Protein AF-A0A7Y2UMU0-F1 (afdb_monomer)

Radius of gyration: 24.79 Å; Cα contacts (8 Å, |Δi|>4): 131; chains: 1; bounding box: 57×39×67 Å

Structure (mmCIF, N/CA/C/O backbone):
data_AF-A0A7Y2UMU0-F1
#
_entry.id   AF-A0A7Y2UMU0-F1
#
loop_
_atom_site.group_PDB
_atom_site.id
_atom_site.type_symbol
_atom_site.label_atom_id
_atom_site.label_alt_id
_atom_site.label_comp_id
_atom_site.label_asym_id
_atom_site.label_entity_id
_atom_site.label_seq_id
_atom_site.pdbx_PDB_ins_code
_atom_site.Cartn_x
_atom_site.Cartn_y
_atom_site.Cartn_z
_atom_site.occupancy
_atom_site.B_iso_or_equiv
_atom_site.auth_seq_id
_atom_site.auth_comp_id
_atom_site.auth_asym_id
_atom_site.auth_atom_id
_atom_site.pdbx_PDB_model_num
ATOM 1 N N . MET A 1 1 ? -19.535 6.441 -0.797 1.00 46.81 1 MET A N 1
ATOM 2 C CA . MET A 1 1 ? -20.219 5.203 -0.356 1.00 46.81 1 MET A CA 1
ATOM 3 C C . MET A 1 1 ? -19.170 4.354 0.331 1.00 46.81 1 MET A C 1
ATOM 5 O O . MET A 1 1 ? -18.153 4.109 -0.301 1.00 46.81 1 MET A O 1
ATOM 9 N N . SER A 1 2 ? -19.363 3.980 1.597 1.00 67.56 2 SER A N 1
ATOM 10 C CA . SER A 1 2 ? -18.398 3.141 2.321 1.00 67.56 2 SER A CA 1
ATOM 11 C C . SER A 1 2 ? -18.397 1.715 1.767 1.00 67.56 2 SER A C 1
ATOM 13 O O . SER A 1 2 ? -19.467 1.144 1.529 1.00 67.56 2 SER A O 1
ATOM 15 N N . THR A 1 3 ? -17.203 1.166 1.532 1.00 92.25 3 THR A N 1
ATOM 16 C CA . THR A 1 3 ? -17.015 -0.231 1.119 1.00 92.25 3 THR A CA 1
ATOM 17 C C . THR A 1 3 ? -17.384 -1.176 2.260 1.00 92.25 3 THR A C 1
ATOM 19 O O . THR A 1 3 ? -17.472 -0.767 3.421 1.00 92.25 3 THR A O 1
ATOM 22 N N . GLU A 1 4 ? -17.624 -2.446 1.939 1.00 95.25 4 GLU A N 1
ATOM 23 C CA . GLU A 1 4 ? -17.943 -3.446 2.960 1.00 95.25 4 GLU A CA 1
ATOM 24 C C . GLU A 1 4 ? -16.772 -3.651 3.927 1.00 95.25 4 GLU A C 1
ATOM 26 O O . GLU A 1 4 ? -16.972 -3.653 5.139 1.00 95.25 4 GLU A O 1
ATOM 31 N N . ALA A 1 5 ? -15.539 -3.685 3.407 1.00 95.69 5 ALA A N 1
ATOM 32 C CA . ALA A 1 5 ? -14.335 -3.784 4.226 1.00 95.69 5 ALA A CA 1
ATOM 33 C C . ALA A 1 5 ? -14.192 -2.597 5.190 1.00 95.69 5 ALA A C 1
ATOM 35 O O . ALA A 1 5 ? -13.812 -2.782 6.344 1.00 95.69 5 ALA A O 1
ATOM 36 N N . LEU A 1 6 ? -14.539 -1.379 4.756 1.00 96.00 6 LEU A N 1
ATOM 37 C CA . LEU A 1 6 ? -14.485 -0.199 5.618 1.00 96.00 6 LEU A CA 1
ATOM 38 C C . LEU A 1 6 ? -15.526 -0.260 6.745 1.00 96.00 6 LEU A C 1
ATOM 40 O O . LEU A 1 6 ? -15.220 0.083 7.887 1.00 96.00 6 LEU A O 1
ATOM 44 N N . LYS A 1 7 ? -16.750 -0.713 6.446 1.00 96.94 7 LYS A N 1
ATOM 45 C CA . LYS A 1 7 ? -17.801 -0.891 7.461 1.00 96.94 7 LYS A CA 1
ATOM 46 C C . LYS A 1 7 ? -17.418 -1.964 8.475 1.00 96.94 7 LYS A C 1
ATOM 48 O O . LYS A 1 7 ? -17.566 -1.738 9.675 1.00 96.94 7 LYS A O 1
ATOM 53 N N . GLU A 1 8 ? -16.898 -3.091 7.999 1.00 97.56 8 GLU A N 1
ATOM 54 C CA . GLU A 1 8 ? -16.488 -4.198 8.857 1.00 97.56 8 GLU A CA 1
ATOM 55 C C . GLU A 1 8 ? -15.290 -3.820 9.730 1.00 97.56 8 GLU A C 1
ATOM 57 O O . GLU A 1 8 ? -15.314 -4.040 10.940 1.00 97.56 8 GLU A O 1
ATOM 62 N N . ALA A 1 9 ? -14.283 -3.150 9.163 1.00 96.88 9 ALA A N 1
ATOM 63 C CA . ALA A 1 9 ? -13.172 -2.600 9.931 1.00 96.88 9 ALA A CA 1
ATOM 64 C C . ALA A 1 9 ? -13.662 -1.638 11.024 1.00 96.88 9 ALA A C 1
ATOM 66 O O . ALA A 1 9 ? -13.190 -1.718 12.155 1.00 96.88 9 ALA A O 1
ATOM 67 N N . GLY A 1 10 ? -14.638 -0.776 10.716 1.00 96.19 10 GLY A N 1
ATOM 68 C CA . GLY A 1 10 ? -15.275 0.107 11.694 1.00 96.19 10 GLY A CA 1
ATOM 69 C C . GLY A 1 10 ? -15.947 -0.658 12.834 1.00 96.19 10 GLY A C 1
ATOM 70 O O . GLY A 1 10 ? -15.663 -0.389 14.001 1.00 96.19 10 GLY A O 1
ATOM 71 N N . ARG A 1 11 ? -16.783 -1.653 12.510 1.00 96.75 11 ARG A N 1
ATOM 72 C CA . ARG A 1 11 ? -17.474 -2.507 13.493 1.00 96.75 11 ARG A CA 1
ATOM 73 C C . ARG A 1 11 ? -16.484 -3.221 14.410 1.00 96.75 11 ARG A C 1
ATOM 75 O O . ARG A 1 11 ? -16.607 -3.145 15.633 1.00 96.75 11 ARG A O 1
ATOM 82 N N . VAL A 1 12 ? -15.496 -3.885 13.813 1.00 95.88 12 VAL A N 1
ATOM 83 C CA . VAL A 1 12 ? -14.428 -4.595 14.521 1.00 95.88 12 VAL A CA 1
ATOM 84 C C . VAL A 1 12 ? -13.688 -3.639 15.450 1.00 95.88 12 VAL A C 1
ATOM 86 O O . VAL A 1 12 ? -13.542 -3.937 16.631 1.00 95.88 12 VAL A O 1
ATOM 89 N N . MET A 1 13 ? -13.273 -2.471 14.955 1.00 94.88 13 MET A N 1
ATOM 90 C CA . MET A 1 13 ? -12.501 -1.510 15.741 1.00 94.88 13 MET A CA 1
ATOM 91 C C . MET A 1 13 ? -13.302 -0.952 16.923 1.00 94.88 13 MET A C 1
ATOM 93 O O . MET A 1 13 ? -12.765 -0.824 18.021 1.00 94.88 13 MET A O 1
ATOM 97 N N . THR A 1 14 ? -14.599 -0.684 16.741 1.00 94.50 14 THR A N 1
ATOM 98 C CA . THR A 1 14 ? -15.492 -0.268 17.831 1.00 94.50 14 THR A CA 1
ATOM 99 C C . THR A 1 14 ? -15.581 -1.330 18.927 1.00 94.50 14 THR A C 1
ATOM 101 O O . THR A 1 14 ? -15.444 -0.995 20.103 1.00 94.50 14 THR A O 1
ATOM 104 N N . ILE A 1 15 ? -15.757 -2.607 18.570 1.00 94.62 15 ILE A N 1
ATOM 105 C CA . ILE A 1 15 ? -15.839 -3.692 19.560 1.00 94.62 15 ILE A CA 1
ATOM 106 C C . ILE A 1 15 ? -14.475 -3.924 20.227 1.00 94.62 15 ILE A C 1
ATOM 108 O O . ILE A 1 15 ? -14.402 -4.057 21.448 1.00 94.62 15 ILE A O 1
ATOM 112 N N . CYS A 1 16 ? -13.383 -3.922 19.459 1.00 94.00 16 CYS A N 1
ATOM 113 C CA . CYS A 1 16 ? -12.027 -4.090 19.981 1.00 94.00 16 CYS A CA 1
ATOM 114 C C . CYS A 1 16 ? -11.641 -2.975 20.962 1.00 94.00 16 CYS A C 1
ATOM 116 O O . CYS A 1 16 ? -11.103 -3.276 22.027 1.00 94.00 16 CYS A O 1
ATOM 118 N N . ASN A 1 17 ? -11.958 -1.714 20.647 1.00 92.69 17 ASN A N 1
ATOM 119 C CA . ASN A 1 17 ? -11.683 -0.571 21.523 1.00 92.69 17 ASN A CA 1
ATOM 120 C C . ASN A 1 17 ? -12.526 -0.594 22.808 1.00 92.69 17 ASN A C 1
ATOM 122 O O . ASN A 1 17 ? -12.078 -0.119 23.846 1.00 92.69 17 ASN A O 1
ATOM 126 N N . ALA A 1 18 ? -13.723 -1.185 22.766 1.00 92.12 18 ALA A N 1
ATOM 127 C CA . ALA A 1 18 ? -14.544 -1.385 23.958 1.00 92.12 18 ALA A CA 1
ATOM 128 C C . ALA A 1 18 ? -14.051 -2.558 24.827 1.00 92.12 18 ALA A C 1
ATOM 130 O O . ALA A 1 18 ? -14.042 -2.459 26.050 1.00 92.12 18 ALA A O 1
ATOM 131 N N . CYS A 1 19 ? -13.650 -3.672 24.207 1.00 94.38 19 CYS A N 1
ATOM 132 C CA . CYS A 1 19 ? -13.291 -4.907 24.907 1.00 94.38 19 CYS A CA 1
ATOM 133 C C . CYS A 1 19 ? -11.875 -4.885 25.491 1.00 94.38 19 CYS A C 1
ATOM 135 O O . CYS A 1 19 ? -11.669 -5.353 26.606 1.00 94.38 19 CYS A O 1
ATOM 137 N N . ARG A 1 20 ? -10.896 -4.400 24.719 1.00 92.88 20 ARG A N 1
ATOM 138 C CA . ARG A 1 20 ? -9.472 -4.283 25.082 1.00 92.88 20 ARG A CA 1
ATOM 139 C C . ARG A 1 20 ? -8.763 -5.535 25.618 1.00 92.88 20 ARG A C 1
ATOM 141 O O . ARG A 1 20 ? -7.586 -5.467 25.941 1.00 92.88 20 ARG A O 1
ATOM 148 N N . TYR A 1 21 ? -9.401 -6.704 25.615 1.00 93.19 21 TYR A N 1
ATOM 149 C CA . TYR A 1 21 ? -8.825 -7.929 26.178 1.00 93.19 21 TYR A CA 1
ATOM 150 C C . TYR A 1 21 ? -7.496 -8.342 25.526 1.00 93.19 21 TYR A C 1
ATOM 152 O O . TYR A 1 21 ? -6.580 -8.803 26.199 1.00 93.19 21 TYR A O 1
ATOM 160 N N . CYS A 1 22 ? -7.376 -8.156 24.210 1.00 91.81 22 CYS A N 1
ATOM 161 C CA . CYS A 1 22 ? -6.191 -8.540 23.448 1.00 91.81 22 CYS A CA 1
ATOM 162 C C . CYS A 1 22 ? -5.135 -7.423 23.318 1.00 91.81 22 CYS A C 1
ATOM 164 O O . CYS A 1 22 ? -4.248 -7.540 22.472 1.00 91.81 22 CYS A O 1
ATOM 166 N N . GLU A 1 23 ? -5.224 -6.335 24.094 1.00 91.69 23 GLU A N 1
ATOM 167 C CA . GLU A 1 23 ? -4.342 -5.167 23.930 1.00 91.69 23 GLU A CA 1
ATOM 168 C C . GLU A 1 23 ? -2.855 -5.500 24.108 1.00 91.69 23 GLU A C 1
ATOM 170 O O . GLU A 1 23 ? -2.031 -5.055 23.313 1.00 91.69 23 GLU A O 1
ATOM 175 N N . GLY A 1 24 ? -2.521 -6.383 25.055 1.00 91.94 24 GLY A N 1
ATOM 176 C CA . GLY A 1 24 ? -1.145 -6.835 25.291 1.00 91.94 24 GLY A CA 1
ATOM 177 C C . GLY A 1 24 ? -0.572 -7.756 24.205 1.00 91.94 24 GLY A C 1
ATOM 178 O O . GLY A 1 24 ? 0.628 -8.011 24.200 1.00 91.94 24 GLY A O 1
ATOM 179 N N . PHE A 1 25 ? -1.402 -8.248 23.280 1.00 93.00 25 PHE A N 1
ATOM 180 C CA . PHE A 1 25 ? -0.985 -9.138 22.188 1.00 93.00 25 PHE A CA 1
ATOM 181 C C . PHE A 1 25 ? -0.836 -8.410 20.845 1.00 93.00 25 PHE A C 1
ATOM 183 O O . PHE A 1 25 ? -0.365 -8.995 19.873 1.00 93.00 25 PHE A O 1
ATOM 190 N N . CYS A 1 26 ? -1.282 -7.155 20.742 1.00 93.19 26 CYS A N 1
ATOM 191 C CA . CYS A 1 26 ? -1.400 -6.457 19.466 1.00 93.19 26 CYS A CA 1
ATOM 192 C C . CYS A 1 26 ? -0.591 -5.156 19.458 1.00 93.19 26 CYS A C 1
ATOM 194 O O . CYS A 1 26 ? -0.992 -4.167 20.063 1.00 93.19 26 CYS A O 1
ATOM 196 N N . ALA A 1 27 ? 0.486 -5.104 18.670 1.00 90.81 27 ALA A N 1
ATOM 197 C CA . ALA A 1 27 ? 1.318 -3.900 18.527 1.00 90.81 27 ALA A CA 1
ATOM 198 C C . ALA A 1 27 ? 0.589 -2.691 17.897 1.00 90.81 27 ALA A C 1
ATOM 200 O O . ALA A 1 27 ? 1.068 -1.566 17.969 1.00 90.81 27 ALA A O 1
ATOM 201 N N . LEU A 1 28 ? -0.580 -2.905 17.286 1.00 91.44 28 LEU A N 1
ATOM 202 C CA . LEU A 1 28 ? -1.423 -1.836 16.742 1.00 91.44 28 LEU A CA 1
ATOM 203 C C . LEU A 1 28 ? -2.234 -1.120 17.834 1.00 91.44 28 LEU A C 1
ATOM 205 O O . LEU A 1 28 ? -2.624 0.033 17.650 1.00 91.44 28 LEU A O 1
ATOM 209 N N . PHE A 1 29 ? -2.485 -1.779 18.969 1.00 89.94 29 PHE A N 1
ATOM 210 C CA . PHE A 1 29 ? -3.386 -1.285 20.011 1.00 89.94 29 PHE A CA 1
ATOM 211 C C . PHE A 1 29 ? -3.010 0.093 20.584 1.00 89.94 29 PHE A C 1
ATOM 213 O O . PHE A 1 29 ? -3.917 0.919 20.703 1.00 89.94 29 PHE A O 1
ATOM 220 N N . PRO A 1 30 ? -1.720 0.410 20.832 1.00 89.94 30 PRO A N 1
ATOM 221 C CA . PRO A 1 30 ? -1.309 1.748 21.264 1.00 89.94 30 PRO A CA 1
ATOM 222 C C . PRO A 1 30 ? -1.751 2.860 20.303 1.00 89.94 30 PRO A C 1
ATOM 224 O O . PRO A 1 30 ? -2.119 3.949 20.723 1.00 89.94 30 PRO 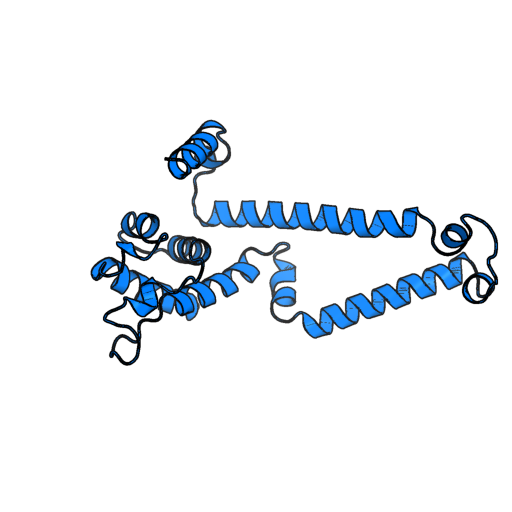A O 1
ATOM 227 N N . ALA A 1 31 ? -1.788 2.597 18.992 1.00 89.06 31 ALA A N 1
ATOM 228 C CA . ALA A 1 31 ? -2.306 3.567 18.028 1.00 89.06 31 ALA A CA 1
ATOM 229 C C . ALA A 1 31 ? -3.844 3.645 18.049 1.00 89.06 31 ALA A C 1
ATOM 231 O O . ALA A 1 31 ? -4.418 4.705 17.788 1.00 89.06 31 ALA A O 1
ATOM 232 N N . MET A 1 32 ? -4.526 2.535 18.336 1.00 89.19 32 MET A N 1
ATOM 233 C CA . MET A 1 32 ? -5.987 2.474 18.379 1.00 89.19 32 MET A CA 1
ATOM 234 C C . MET A 1 32 ? -6.563 3.208 19.596 1.00 89.19 32 MET A C 1
ATOM 236 O O . MET A 1 32 ? -7.534 3.943 19.441 1.00 89.19 32 MET A O 1
ATOM 240 N N . GLU A 1 33 ? -5.971 3.057 20.783 1.00 88.38 33 GLU A N 1
ATOM 241 C CA . GLU A 1 33 ? -6.511 3.639 22.025 1.00 88.38 33 GLU A CA 1
ATOM 242 C C . GLU A 1 33 ? -6.470 5.175 22.066 1.00 88.38 33 GLU A C 1
ATOM 244 O O . GLU A 1 33 ? -7.241 5.806 22.790 1.00 88.38 33 GLU A O 1
ATOM 249 N N . LEU A 1 34 ? -5.624 5.793 21.235 1.00 86.75 34 LEU A N 1
ATOM 250 C CA . LEU A 1 34 ? -5.569 7.246 21.052 1.00 86.75 34 LEU A CA 1
ATOM 251 C C . LEU A 1 34 ? -6.819 7.802 20.348 1.00 86.75 34 LEU A C 1
ATOM 253 O O . LEU A 1 34 ? -6.985 9.018 20.244 1.00 86.75 34 LEU A O 1
ATOM 257 N N . ARG A 1 35 ? -7.699 6.929 19.843 1.00 84.94 35 ARG A N 1
ATOM 258 C CA . ARG A 1 35 ? -8.875 7.286 19.048 1.00 84.94 35 ARG A CA 1
ATOM 259 C C . ARG A 1 35 ? -10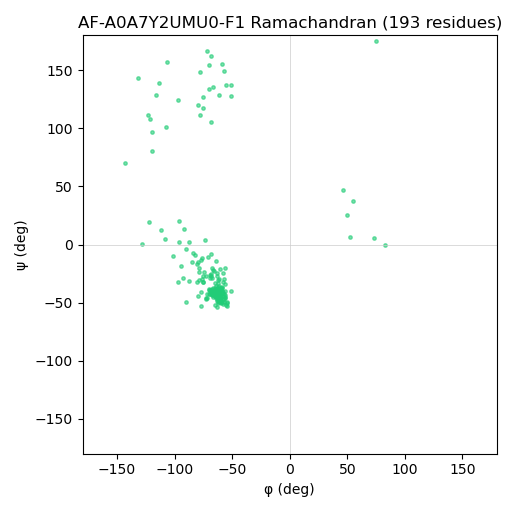.154 6.891 19.777 1.00 84.94 35 ARG A C 1
ATOM 261 O O . ARG A 1 35 ? -10.344 5.752 20.195 1.00 84.94 35 ARG A O 1
ATOM 268 N N . ARG A 1 36 ? -11.073 7.853 19.896 1.00 84.81 36 ARG A N 1
ATOM 269 C CA . ARG A 1 36 ? -12.424 7.640 20.457 1.00 84.81 36 ARG A CA 1
ATOM 270 C C . ARG A 1 36 ? -13.460 7.310 19.387 1.00 84.81 36 ARG A C 1
ATOM 272 O O . ARG A 1 36 ? -14.445 6.635 19.657 1.00 84.81 36 ARG A O 1
ATOM 279 N N . THR A 1 37 ? -13.229 7.804 18.179 1.00 87.12 37 THR A N 1
ATOM 280 C CA . THR A 1 37 ? -14.058 7.607 16.992 1.00 87.12 37 THR A CA 1
ATOM 281 C C . THR A 1 37 ? -13.146 7.215 15.845 1.00 87.12 37 THR A C 1
ATOM 283 O O . THR A 1 37 ? -12.040 7.743 15.748 1.00 87.12 37 THR A O 1
ATOM 286 N N . PHE A 1 38 ? -13.609 6.328 14.972 1.00 90.81 38 PHE A N 1
ATOM 287 C CA . PHE A 1 38 ? -12.808 5.827 13.863 1.00 90.81 38 PHE A CA 1
ATOM 288 C C . PHE A 1 38 ? -13.313 6.431 12.558 1.00 90.81 38 PHE A C 1
ATOM 290 O O . PHE A 1 38 ? -14.346 6.015 12.033 1.00 90.81 38 PHE A O 1
ATOM 297 N N . THR A 1 39 ? -12.608 7.449 12.062 1.00 91.00 39 THR A N 1
ATOM 298 C CA . THR A 1 39 ? -12.874 7.993 10.726 1.00 91.00 39 THR A CA 1
ATOM 299 C C . THR A 1 39 ? -12.404 7.016 9.646 1.00 91.00 39 THR A C 1
ATOM 301 O O . THR A 1 39 ? -11.654 6.078 9.916 1.00 91.00 39 THR A O 1
ATOM 304 N N . GLU A 1 40 ? -12.810 7.237 8.396 1.00 91.31 40 GLU A N 1
ATOM 305 C CA . GLU A 1 40 ? -12.317 6.443 7.264 1.00 91.31 40 GLU A CA 1
ATOM 306 C C . GLU A 1 40 ? -10.782 6.474 7.160 1.00 91.31 40 GLU A C 1
ATOM 308 O O . GLU A 1 40 ? -10.158 5.426 6.994 1.00 91.31 40 GLU A O 1
ATOM 313 N N . GLY A 1 41 ? -10.173 7.653 7.335 1.00 88.06 41 GLY A N 1
ATOM 314 C CA . GLY A 1 41 ? -8.717 7.804 7.365 1.00 88.06 41 GLY A CA 1
ATOM 315 C C . GLY A 1 41 ? -8.081 6.997 8.498 1.00 88.06 41 GLY A C 1
ATOM 316 O O . GLY A 1 41 ? -7.141 6.244 8.262 1.00 88.06 41 GLY A O 1
ATOM 317 N N . ASP A 1 42 ? -8.641 7.054 9.710 1.00 89.94 42 ASP A N 1
ATOM 318 C CA . ASP A 1 42 ? -8.134 6.270 10.843 1.00 89.94 42 ASP A CA 1
ATOM 319 C C . ASP A 1 42 ? -8.179 4.764 10.581 1.00 89.94 42 ASP A C 1
ATOM 321 O O . ASP A 1 42 ? -7.219 4.056 10.879 1.00 89.94 42 ASP A O 1
ATOM 325 N N . LEU A 1 43 ? -9.274 4.263 10.006 1.00 93.44 43 LEU A N 1
ATOM 326 C CA . LEU A 1 43 ? -9.414 2.842 9.690 1.00 93.44 43 LEU A CA 1
ATOM 327 C C . LEU A 1 43 ? -8.404 2.404 8.628 1.00 93.44 43 LEU A C 1
ATOM 329 O O . LEU A 1 43 ? -7.751 1.375 8.800 1.00 93.44 43 LEU A O 1
ATOM 333 N N . LYS A 1 44 ? -8.215 3.197 7.566 1.00 92.31 44 LYS A N 1
ATOM 334 C CA . LYS A 1 44 ? -7.200 2.932 6.534 1.00 92.31 44 LYS A CA 1
ATOM 335 C C . LYS A 1 44 ? -5.776 2.987 7.105 1.00 92.31 44 LYS A C 1
ATOM 337 O O . LYS A 1 44 ? -4.936 2.169 6.723 1.00 92.31 44 LYS A O 1
ATOM 342 N N . TYR A 1 45 ? -5.499 3.913 8.026 1.00 90.00 45 TYR A N 1
ATOM 343 C CA . TYR A 1 45 ? -4.221 4.009 8.736 1.00 90.00 45 TYR A CA 1
ATOM 344 C C . TYR A 1 45 ? -3.958 2.762 9.584 1.00 90.00 45 TYR A C 1
ATOM 346 O O . TYR A 1 45 ? -2.938 2.094 9.411 1.00 90.00 45 TYR A O 1
ATOM 354 N N . LEU A 1 46 ? -4.906 2.402 10.453 1.00 92.12 46 LEU A N 1
ATOM 355 C CA . LEU A 1 46 ? -4.810 1.234 11.328 1.00 92.12 46 LEU A CA 1
ATOM 356 C C . LEU A 1 46 ? -4.706 -0.066 10.514 1.00 92.12 46 LEU A C 1
ATOM 358 O O . LEU A 1 46 ? -3.885 -0.924 10.828 1.00 92.12 46 LEU A O 1
ATOM 362 N N . ALA A 1 47 ? -5.433 -0.194 9.403 1.00 94.38 47 ALA A N 1
ATOM 363 C CA . ALA A 1 47 ? -5.303 -1.343 8.507 1.00 94.38 47 ALA A CA 1
ATOM 364 C C . ALA A 1 47 ? -3.875 -1.510 7.951 1.00 94.38 47 ALA A C 1
ATOM 366 O O . ALA A 1 47 ? -3.392 -2.637 7.826 1.00 94.38 47 ALA A O 1
ATOM 367 N N . ASN A 1 48 ? -3.177 -0.404 7.664 1.00 92.00 48 ASN A N 1
ATOM 368 C CA . ASN A 1 48 ? -1.790 -0.413 7.185 1.00 92.00 48 ASN A CA 1
ATOM 369 C C . ASN A 1 48 ? -0.743 -0.595 8.302 1.00 92.00 48 ASN A C 1
ATOM 371 O O . ASN A 1 48 ? 0.378 -0.999 8.005 1.00 92.00 48 ASN A O 1
ATOM 375 N N . LEU A 1 49 ? -1.109 -0.380 9.569 1.00 92.19 49 LEU A N 1
ATOM 376 C CA . LEU A 1 49 ? -0.307 -0.761 10.742 1.00 92.19 49 LEU A CA 1
ATOM 377 C C . LEU A 1 49 ? -0.426 -2.256 11.086 1.00 92.19 49 LEU A C 1
ATOM 379 O O . LEU A 1 49 ? 0.410 -2.808 11.798 1.00 92.19 49 LEU A O 1
ATOM 383 N N . CYS A 1 50 ? -1.481 -2.933 10.626 1.00 94.12 50 CYS A N 1
ATOM 384 C CA . CYS A 1 50 ? -1.714 -4.335 10.953 1.00 94.12 50 CYS A CA 1
ATOM 385 C C . CYS A 1 50 ? -0.782 -5.269 10.162 1.00 94.12 50 CYS A C 1
ATOM 387 O O . CYS A 1 50 ? -0.898 -5.413 8.943 1.00 94.12 50 CYS A O 1
ATOM 389 N N . HIS A 1 51 ? 0.074 -6.006 10.873 1.00 92.94 51 HIS A N 1
ATOM 390 C CA . HIS A 1 51 ? 0.992 -6.988 10.279 1.00 92.94 51 HIS A CA 1
ATOM 391 C C . HIS A 1 51 ? 0.408 -8.397 10.104 1.00 92.94 51 HIS A C 1
ATOM 393 O O . HIS A 1 51 ? 1.107 -9.292 9.639 1.00 92.94 51 HIS A O 1
ATOM 399 N N . ASN A 1 52 ? -0.867 -8.616 10.446 1.00 95.12 52 ASN A N 1
ATOM 400 C CA . ASN A 1 52 ? -1.525 -9.924 10.330 1.00 95.12 52 ASN A CA 1
ATOM 401 C C . ASN A 1 52 ? -0.775 -11.066 11.064 1.00 95.12 52 ASN A C 1
ATOM 403 O O . ASN A 1 52 ? -0.733 -12.191 10.567 1.00 95.12 52 ASN A O 1
ATOM 407 N N . CYS A 1 53 ? -0.190 -10.789 12.241 1.00 95.44 53 CYS A N 1
ATOM 408 C CA . CYS A 1 53 ? 0.460 -11.802 13.094 1.00 95.44 53 CYS A CA 1
ATOM 409 C C . CYS A 1 53 ? -0.538 -12.788 13.727 1.00 95.44 53 CYS A C 1
ATOM 411 O O . CYS A 1 53 ? -0.197 -13.940 13.962 1.00 95.44 53 CYS A O 1
ATOM 413 N N . ARG A 1 54 ? -1.798 -12.356 13.904 1.00 95.81 54 ARG A N 1
ATOM 414 C CA . ARG A 1 54 ? -2.956 -13.128 14.404 1.00 95.81 54 ARG A CA 1
ATOM 415 C C . ARG A 1 54 ? -2.970 -13.459 15.897 1.00 95.81 54 ARG A C 1
ATOM 417 O O . ARG A 1 54 ? -3.926 -14.088 16.335 1.00 95.81 54 ARG A O 1
ATOM 424 N N . ASP A 1 55 ? -2.032 -12.964 16.697 1.00 95.62 55 ASP A N 1
ATOM 425 C CA . ASP A 1 55 ? -2.063 -13.186 18.154 1.00 95.62 55 ASP A CA 1
ATOM 426 C C . ASP A 1 55 ? -3.354 -12.653 18.790 1.00 95.62 55 ASP A C 1
ATOM 428 O O . ASP A 1 55 ? -4.008 -13.338 19.576 1.00 95.62 55 ASP A O 1
ATOM 432 N N . CYS A 1 56 ? -3.803 -11.472 18.354 1.00 95.06 56 CYS A N 1
ATOM 433 C CA . CYS A 1 56 ? -5.073 -10.895 18.788 1.00 95.06 56 CYS A CA 1
ATOM 434 C C . CYS A 1 56 ? -6.294 -11.754 18.433 1.00 95.06 56 CYS A C 1
ATOM 436 O O . CYS A 1 56 ? -7.273 -11.724 19.169 1.00 95.06 56 CYS A O 1
ATOM 438 N N . TYR A 1 57 ? -6.244 -12.523 17.339 1.00 96.75 57 TYR A N 1
ATOM 439 C CA . TYR A 1 57 ? -7.328 -13.417 16.932 1.00 96.75 57 TYR A CA 1
ATOM 440 C C . TYR A 1 57 ? -7.410 -14.635 17.849 1.00 96.75 57 TYR A C 1
ATOM 442 O O . TYR A 1 57 ? -8.490 -14.955 18.334 1.00 96.75 57 TYR A O 1
ATOM 450 N N . TYR A 1 58 ? -6.273 -15.268 18.148 1.00 96.00 58 TYR A N 1
ATOM 451 C CA . TYR A 1 58 ? -6.241 -16.434 19.035 1.00 96.00 58 TYR A CA 1
ATOM 452 C C . TYR A 1 58 ? -6.562 -16.090 20.493 1.00 96.00 58 TYR A C 1
ATOM 454 O O . TYR A 1 58 ? -7.110 -16.924 21.207 1.00 96.00 58 TYR A O 1
ATOM 462 N N . ALA A 1 59 ? -6.266 -14.865 20.928 1.00 95.75 59 ALA A N 1
ATOM 463 C CA . ALA A 1 59 ? -6.635 -14.374 22.254 1.00 95.75 59 ALA A CA 1
ATOM 464 C C . ALA A 1 59 ? -8.075 -13.819 22.334 1.00 95.75 59 ALA A C 1
ATOM 466 O O . ALA A 1 59 ? -8.529 -13.453 23.417 1.00 95.75 59 ALA A O 1
ATOM 467 N N . CYS A 1 60 ? -8.795 -13.682 21.217 1.00 96.69 60 CYS A N 1
ATOM 468 C CA . CYS A 1 60 ? -10.074 -12.974 21.198 1.00 96.69 60 CYS A CA 1
ATOM 469 C C . CYS A 1 60 ? -11.206 -13.802 21.827 1.00 96.69 60 CYS A C 1
ATOM 471 O O . CYS A 1 60 ? -11.512 -14.899 21.370 1.00 96.69 60 CYS A O 1
ATOM 473 N N . GLN A 1 61 ? -11.914 -13.220 22.801 1.00 96.00 61 GLN A N 1
ATOM 474 C CA . GLN A 1 61 ? -13.115 -13.820 23.408 1.00 96.00 61 GLN A CA 1
ATOM 475 C C . GLN A 1 61 ? -14.300 -13.927 22.435 1.00 96.00 61 GLN A C 1
ATOM 477 O O . GLN A 1 61 ? -15.216 -14.715 22.645 1.00 96.00 61 GLN A O 1
ATOM 482 N N . TYR A 1 62 ? -14.280 -13.108 21.383 1.00 97.31 62 TYR A N 1
ATOM 483 C CA . TYR A 1 62 ? -15.363 -12.951 20.416 1.00 97.31 62 TYR A CA 1
ATOM 484 C C . TYR A 1 62 ? -15.004 -13.486 19.026 1.00 97.31 62 TYR A C 1
ATOM 486 O O . TYR A 1 62 ? -15.711 -13.192 18.059 1.00 97.31 62 TYR A O 1
ATOM 494 N N . ALA A 1 63 ? -13.902 -14.235 18.913 1.00 96.31 63 ALA A N 1
ATOM 495 C CA . ALA A 1 63 ? -13.558 -14.938 17.686 1.00 96.31 63 ALA A CA 1
ATOM 496 C C . ALA A 1 63 ? -14.679 -15.922 17.286 1.00 96.31 63 ALA A C 1
ATOM 498 O O . ALA A 1 63 ? -15.428 -16.392 18.150 1.00 96.31 63 ALA A O 1
ATOM 499 N N . PRO A 1 64 ? -14.794 -16.267 15.991 1.00 95.50 64 PRO A N 1
ATOM 500 C CA . PRO A 1 64 ? -15.720 -17.300 15.539 1.00 95.50 64 PRO A CA 1
ATOM 501 C C . PRO A 1 64 ? -15.548 -18.591 16.366 1.00 95.50 64 PRO A C 1
ATOM 503 O O . PRO A 1 64 ? -14.404 -18.991 16.612 1.00 95.50 64 PRO A O 1
ATOM 506 N N . PRO A 1 65 ? -16.639 -19.264 16.784 1.00 95.56 65 PRO A N 1
ATOM 507 C CA . PRO A 1 65 ? -18.026 -19.100 16.328 1.00 95.56 65 PRO A CA 1
ATOM 508 C C . PRO A 1 65 ? -18.901 -18.180 17.207 1.00 95.56 65 PRO A C 1
ATOM 510 O O . PRO A 1 65 ? -20.120 -18.314 17.179 1.00 95.56 65 PRO A O 1
ATOM 513 N N . HIS A 1 66 ? -18.320 -17.293 18.023 1.00 96.62 66 HIS A N 1
ATOM 514 C CA . HIS A 1 66 ? -19.101 -16.346 18.830 1.00 96.62 66 HIS A CA 1
ATOM 515 C C . HIS A 1 66 ? -20.016 -15.469 17.949 1.00 96.62 66 HIS A C 1
ATOM 517 O O . HIS A 1 66 ? -19.62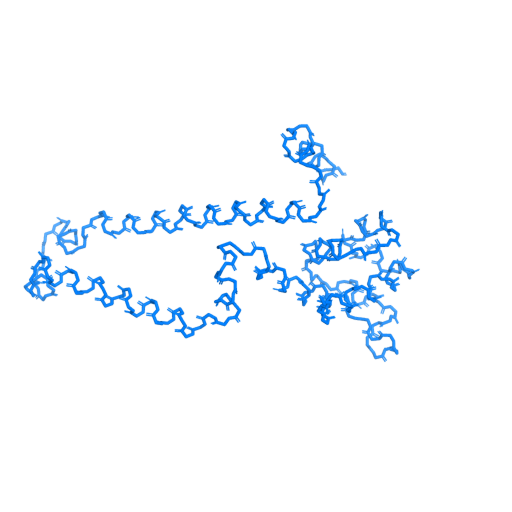9 -15.114 16.839 1.00 96.62 66 HIS A O 1
ATOM 523 N N . ASP A 1 67 ? -21.173 -15.032 18.459 1.00 95.50 67 ASP A N 1
ATOM 524 C CA . ASP A 1 67 ? -22.189 -14.272 17.698 1.00 95.50 67 ASP A CA 1
ATOM 525 C C . ASP A 1 67 ? -21.675 -12.959 17.074 1.00 95.50 67 ASP A C 1
ATOM 527 O O . ASP A 1 67 ? -22.223 -12.456 16.096 1.00 95.50 67 ASP A O 1
ATOM 531 N N . PHE A 1 68 ? -20.612 -12.380 17.637 1.00 95.44 68 PHE A N 1
ATOM 532 C CA . PHE A 1 68 ? -19.951 -11.189 17.083 1.00 95.44 68 PHE A CA 1
ATOM 533 C C . PHE A 1 68 ? -19.003 -11.485 15.913 1.00 95.44 68 PHE A C 1
ATOM 535 O O . PHE A 1 68 ? -18.606 -10.536 15.230 1.00 95.44 68 PHE A O 1
ATOM 542 N N . ASP A 1 69 ? -18.629 -12.749 15.710 1.00 96.62 69 ASP A N 1
ATOM 543 C CA . ASP A 1 69 ? -17.809 -13.250 14.602 1.00 96.62 69 ASP A CA 1
ATOM 544 C C . ASP A 1 69 ? -16.565 -12.381 14.332 1.00 96.62 69 ASP A C 1
ATOM 546 O O . ASP A 1 69 ? -16.299 -11.940 13.212 1.00 96.62 69 ASP A O 1
ATOM 550 N N . LEU A 1 70 ? -15.819 -12.024 15.387 1.00 96.62 70 LEU A N 1
ATOM 551 C CA . LEU A 1 70 ? -14.725 -11.060 15.265 1.00 96.62 70 LEU A CA 1
ATOM 552 C C . LEU A 1 70 ? -13.475 -11.697 14.661 1.00 96.62 70 LEU A C 1
ATOM 554 O O . LEU A 1 70 ? -12.754 -12.458 15.306 1.00 96.62 70 LEU A O 1
ATOM 558 N N . ASN A 1 71 ? -13.147 -11.285 13.438 1.00 97.06 71 ASN A N 1
ATOM 559 C CA . ASN A 1 71 ? -11.881 -11.609 12.794 1.00 97.06 71 ASN A CA 1
ATOM 560 C C . ASN A 1 71 ? -11.092 -10.337 12.460 1.00 97.06 71 ASN A C 1
ATOM 562 O O . ASN A 1 71 ? -11.073 -9.865 11.321 1.00 97.06 71 ASN A O 1
ATOM 566 N N . PHE A 1 72 ? -10.418 -9.791 13.477 1.00 95.94 72 PHE A N 1
ATOM 567 C CA . PHE A 1 72 ? -9.635 -8.560 13.349 1.00 95.94 72 PHE A CA 1
ATOM 568 C C . PHE A 1 72 ? -8.587 -8.614 12.224 1.00 95.94 72 PHE A C 1
ATOM 570 O O . PHE A 1 72 ? -8.584 -7.711 11.381 1.00 95.94 72 PHE A O 1
ATOM 577 N N . PRO A 1 73 ? -7.723 -9.649 12.132 1.00 96.62 73 PRO A N 1
ATOM 578 C CA . PRO A 1 73 ? -6.697 -9.677 11.094 1.00 96.62 73 PRO A CA 1
ATOM 579 C C . PRO A 1 73 ? -7.281 -9.744 9.680 1.00 96.62 73 PRO A C 1
ATOM 581 O O . PRO A 1 73 ? -6.738 -9.113 8.775 1.00 96.62 73 PRO A O 1
ATOM 584 N N . LYS A 1 74 ? -8.400 -10.459 9.488 1.00 97.12 74 LYS A N 1
ATOM 585 C CA . LYS A 1 74 ? -9.099 -10.519 8.198 1.00 97.12 74 LYS A CA 1
ATOM 586 C C . LYS A 1 74 ? -9.662 -9.154 7.807 1.00 97.12 74 LYS A C 1
ATOM 588 O O . LYS A 1 74 ? -9.342 -8.681 6.721 1.00 97.12 74 LYS A O 1
ATOM 593 N N . ALA A 1 75 ? -10.415 -8.502 8.694 1.00 97.31 75 ALA A N 1
ATOM 594 C CA . ALA A 1 75 ? -11.016 -7.196 8.419 1.00 97.31 75 ALA A CA 1
ATOM 595 C C . ALA A 1 75 ? -9.958 -6.136 8.060 1.00 97.31 75 ALA A C 1
ATOM 597 O O . ALA A 1 75 ? -10.095 -5.414 7.072 1.00 97.31 75 ALA A O 1
ATOM 598 N N . MET A 1 76 ? -8.850 -6.086 8.812 1.00 97.12 76 MET A N 1
ATOM 599 C CA . MET A 1 76 ? -7.742 -5.173 8.509 1.00 97.12 76 MET A CA 1
ATOM 600 C C . MET A 1 76 ? -7.027 -5.534 7.203 1.00 97.12 76 MET A C 1
ATOM 602 O O . MET A 1 76 ? -6.636 -4.642 6.453 1.00 97.12 76 MET A O 1
ATOM 606 N N . ALA A 1 77 ? -6.845 -6.825 6.904 1.00 96.44 77 ALA A N 1
ATOM 607 C CA . ALA A 1 77 ? -6.219 -7.258 5.659 1.00 96.44 77 ALA A CA 1
ATOM 608 C C . ALA A 1 77 ? -7.071 -6.904 4.433 1.00 96.44 77 ALA A C 1
ATOM 610 O O . ALA A 1 77 ? -6.519 -6.428 3.443 1.00 96.44 77 ALA A O 1
ATOM 611 N N . GLU A 1 78 ? -8.387 -7.100 4.498 1.00 95.94 78 GLU A N 1
ATOM 612 C CA . GLU A 1 78 ? -9.318 -6.752 3.421 1.00 95.94 78 GLU A CA 1
ATOM 613 C C . GLU A 1 78 ? -9.324 -5.243 3.165 1.00 95.94 78 GLU A C 1
ATOM 615 O O . GLU A 1 78 ? -9.103 -4.820 2.029 1.00 95.94 78 GLU A O 1
ATOM 620 N N . LEU A 1 79 ? -9.446 -4.425 4.219 1.00 96.06 79 LEU A N 1
ATOM 621 C CA . LEU A 1 79 ? -9.374 -2.971 4.074 1.00 96.06 79 LEU A CA 1
ATOM 622 C C . LEU A 1 79 ? -8.008 -2.525 3.531 1.00 96.06 79 LEU A C 1
ATOM 624 O O . LEU A 1 79 ? -7.940 -1.704 2.618 1.00 96.06 79 LEU A O 1
ATOM 628 N N . ARG A 1 80 ? -6.902 -3.106 4.016 1.00 93.56 80 ARG A N 1
ATOM 629 C CA . ARG A 1 80 ? -5.556 -2.800 3.506 1.00 93.56 80 ARG A CA 1
ATOM 630 C C . ARG A 1 80 ? -5.426 -3.103 2.011 1.00 93.56 80 ARG A C 1
ATOM 632 O O . ARG A 1 80 ? -4.830 -2.305 1.291 1.00 93.56 80 ARG A O 1
ATOM 639 N N . GLN A 1 81 ? -5.994 -4.202 1.519 1.00 91.62 81 GLN A N 1
ATOM 640 C CA . GLN A 1 81 ? -5.971 -4.511 0.084 1.00 91.62 81 GLN A CA 1
ATOM 641 C C . GLN A 1 81 ? -6.713 -3.460 -0.751 1.00 91.62 81 GLN A C 1
ATOM 643 O O . GLN A 1 81 ? -6.232 -3.087 -1.821 1.00 91.62 81 GLN A O 1
ATOM 648 N N . GLU A 1 82 ? -7.837 -2.929 -0.264 1.00 90.50 82 GLU A N 1
ATOM 649 C CA . GLU A 1 82 ? -8.535 -1.828 -0.942 1.00 90.50 82 GLU A CA 1
ATOM 650 C C . GLU A 1 82 ? -7.659 -0.567 -1.013 1.00 90.50 82 GLU A C 1
ATOM 652 O O . GLU A 1 82 ? -7.561 0.063 -2.074 1.00 90.50 82 GLU A O 1
ATOM 657 N N . THR A 1 83 ? -6.929 -0.259 0.068 1.00 89.38 83 THR A N 1
ATOM 658 C CA . THR 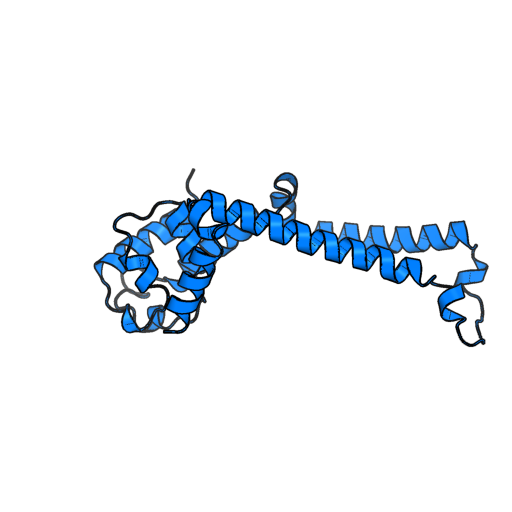A 1 83 ? -6.043 0.916 0.112 1.00 89.38 83 THR A CA 1
ATOM 659 C C . THR A 1 83 ? -4.888 0.859 -0.892 1.00 89.38 83 THR A C 1
ATOM 661 O O . THR A 1 83 ? -4.422 1.900 -1.352 1.00 89.38 83 THR A O 1
ATOM 664 N N . TYR A 1 84 ? -4.436 -0.333 -1.298 1.00 86.25 84 TYR A N 1
ATOM 665 C CA . TYR A 1 84 ? -3.364 -0.466 -2.293 1.00 86.25 84 TYR A CA 1
ATOM 666 C C . TYR A 1 84 ? -3.764 0.081 -3.656 1.00 86.25 84 TYR A C 1
ATOM 668 O O . TYR A 1 84 ? -2.965 0.755 -4.304 1.00 86.25 84 TYR A O 1
ATOM 676 N N . GLY A 1 85 ? -5.004 -0.167 -4.078 1.00 84.25 85 GLY A N 1
ATOM 677 C CA . GLY A 1 85 ? -5.539 0.433 -5.295 1.00 84.25 85 GLY A CA 1
ATOM 678 C C . GLY A 1 85 ? -5.717 1.941 -5.141 1.00 84.25 85 GLY A C 1
ATOM 679 O O . GLY A 1 85 ? -5.348 2.694 -6.033 1.00 84.25 85 GLY A O 1
ATOM 680 N N . GLU A 1 86 ? -6.233 2.389 -4.000 1.00 86.31 86 GLU A N 1
ATOM 681 C CA . GLU A 1 86 ? -6.552 3.795 -3.742 1.00 86.31 86 GLU A CA 1
ATOM 682 C C . GLU A 1 86 ? -5.321 4.715 -3.701 1.00 86.31 86 GLU A C 1
ATOM 684 O O . GLU A 1 86 ? -5.341 5.815 -4.266 1.00 86.31 86 GLU A O 1
ATOM 689 N N . PHE A 1 87 ? -4.228 4.249 -3.092 1.00 86.19 87 PHE A N 1
ATOM 690 C CA . PHE A 1 87 ? -2.978 5.004 -2.990 1.00 86.19 87 PHE A CA 1
ATOM 691 C C . PHE A 1 87 ? -2.009 4.752 -4.154 1.00 86.19 87 PHE A C 1
ATOM 693 O O . PHE A 1 87 ? -0.976 5.422 -4.241 1.00 86.19 87 PHE A O 1
ATOM 700 N N . ALA A 1 88 ? -2.331 3.843 -5.083 1.00 86.25 88 ALA A N 1
ATOM 701 C CA . ALA A 1 88 ? -1.521 3.621 -6.277 1.00 86.25 88 ALA A CA 1
ATOM 702 C C . ALA A 1 88 ? -1.544 4.844 -7.206 1.00 86.25 88 ALA A C 1
ATOM 704 O O . ALA A 1 88 ? -2.595 5.428 -7.499 1.00 86.25 88 ALA A O 1
ATOM 705 N N . TRP A 1 89 ? -0.364 5.202 -7.712 1.00 86.31 89 TRP A N 1
ATOM 706 C CA . TRP A 1 89 ? -0.178 6.265 -8.692 1.00 86.31 89 TRP A CA 1
ATOM 707 C C . TRP A 1 89 ? 0.295 5.677 -10.034 1.00 86.31 89 TRP A C 1
ATOM 709 O O . TRP A 1 89 ? 1.163 4.803 -10.027 1.00 86.31 89 TRP A O 1
ATOM 719 N N . PRO A 1 90 ? -0.213 6.155 -11.187 1.00 86.06 90 PRO A N 1
ATOM 720 C CA . PRO A 1 90 ? -1.202 7.224 -11.362 1.00 86.06 90 PRO A CA 1
ATOM 721 C C . PRO A 1 90 ? -2.645 6.777 -11.079 1.00 86.06 90 PRO A C 1
ATOM 723 O O . PRO A 1 90 ? -3.024 5.643 -11.366 1.00 86.06 90 PRO A O 1
ATOM 726 N N . ARG A 1 91 ? -3.480 7.701 -10.573 1.0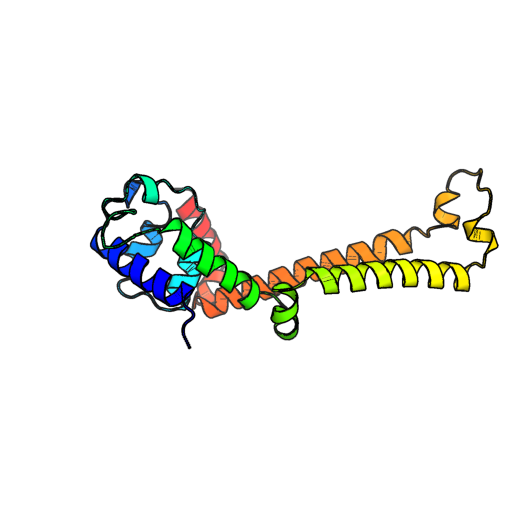0 80.44 91 ARG A N 1
ATOM 727 C CA . ARG A 1 91 ? -4.878 7.411 -10.185 1.00 80.44 91 ARG A CA 1
ATOM 728 C C . ARG A 1 91 ? -5.734 6.854 -11.332 1.00 80.44 91 ARG A C 1
ATOM 730 O O . ARG A 1 91 ? -6.594 6.010 -11.117 1.00 80.44 91 ARG A O 1
ATOM 737 N N . SER A 1 92 ? -5.466 7.274 -12.568 1.00 81.44 92 SER A N 1
ATOM 738 C CA . SER A 1 92 ? -6.159 6.775 -13.764 1.00 81.44 92 SER A CA 1
ATOM 739 C C . SER A 1 92 ? -5.894 5.293 -14.055 1.00 81.44 92 SER A C 1
ATOM 741 O O . SER A 1 92 ? -6.712 4.646 -14.702 1.00 81.44 92 SER A O 1
ATOM 743 N N . ALA A 1 93 ? -4.783 4.739 -13.563 1.00 77.88 93 ALA A N 1
ATOM 744 C CA . ALA A 1 93 ? -4.401 3.346 -13.775 1.00 77.88 93 ALA A CA 1
ATOM 745 C C . ALA A 1 93 ? -4.815 2.415 -12.618 1.00 77.88 93 ALA A C 1
ATOM 747 O O . ALA A 1 93 ? -4.544 1.219 -12.674 1.00 77.88 93 ALA A O 1
ATOM 748 N N . GLN A 1 94 ? -5.499 2.904 -11.580 1.00 79.69 94 GLN A N 1
ATOM 749 C CA . GLN A 1 94 ? -5.866 2.090 -10.407 1.00 79.69 94 GLN A CA 1
ATOM 750 C C . GLN A 1 94 ? -6.756 0.892 -10.763 1.00 79.69 94 GLN A C 1
ATOM 752 O O . GLN A 1 94 ? -6.573 -0.209 -10.245 1.00 79.69 94 GLN A O 1
ATOM 757 N N . GLY A 1 95 ? -7.682 1.076 -11.711 1.00 75.50 95 GLY A N 1
ATOM 758 C CA . GLY A 1 95 ? -8.533 -0.008 -12.207 1.00 75.50 95 GLY A CA 1
ATOM 759 C C . GLY A 1 95 ? -7.739 -1.132 -12.877 1.00 75.50 95 GLY A C 1
ATOM 760 O O . GLY A 1 95 ? -8.126 -2.298 -12.779 1.00 75.50 95 GLY A O 1
ATOM 761 N N . LEU A 1 96 ? -6.599 -0.794 -13.491 1.00 76.81 96 LEU A N 1
ATOM 762 C CA . LEU A 1 96 ? -5.707 -1.761 -14.117 1.00 76.81 96 LEU A CA 1
ATOM 763 C C . LEU A 1 96 ? -5.013 -2.640 -13.071 1.00 76.81 96 LEU A C 1
ATOM 765 O O . LEU A 1 96 ? -4.908 -3.845 -13.275 1.00 76.81 96 LEU A O 1
ATOM 769 N N . PHE A 1 97 ? -4.613 -2.069 -11.931 1.00 72.62 97 PHE A N 1
ATOM 770 C CA . PHE A 1 97 ? -3.988 -2.816 -10.834 1.00 72.62 97 PHE A CA 1
ATOM 771 C C . PHE A 1 97 ? -4.907 -3.890 -10.238 1.00 72.62 97 PHE A C 1
ATOM 773 O O . PHE A 1 97 ? -4.428 -4.953 -9.854 1.00 72.62 97 PHE A O 1
ATOM 780 N N . ARG A 1 98 ? -6.225 -3.656 -10.209 1.00 71.75 98 ARG A N 1
ATOM 781 C CA . ARG A 1 98 ? -7.195 -4.590 -9.609 1.00 71.75 98 ARG A CA 1
ATOM 782 C C . ARG A 1 98 ? -7.458 -5.841 -10.464 1.00 71.75 98 ARG A C 1
ATOM 784 O O . ARG A 1 98 ? -7.895 -6.858 -9.935 1.00 71.75 98 ARG A O 1
ATOM 791 N N . ARG A 1 99 ? -7.224 -5.773 -11.781 1.00 68.50 99 ARG A N 1
ATOM 792 C CA . ARG A 1 99 ? -7.394 -6.878 -12.750 1.00 68.50 99 ARG A CA 1
ATOM 793 C C . ARG A 1 99 ? -6.298 -6.817 -13.815 1.00 68.50 99 ARG A C 1
ATOM 795 O O . ARG A 1 99 ? -6.548 -6.489 -14.971 1.00 68.50 99 ARG A O 1
ATOM 802 N N . ASN A 1 100 ? -5.071 -7.115 -13.404 1.00 72.75 100 ASN A N 1
ATOM 803 C CA . ASN A 1 100 ? -3.881 -6.856 -14.211 1.00 72.75 100 ASN A CA 1
ATOM 804 C C . ASN A 1 100 ? -3.411 -8.043 -15.069 1.00 72.75 100 ASN A C 1
ATOM 806 O O . ASN A 1 100 ? -2.679 -7.809 -16.020 1.00 72.75 100 ASN A O 1
ATOM 810 N N . GLY A 1 101 ? -3.822 -9.286 -14.793 1.00 82.69 101 GLY A N 1
ATOM 811 C CA . GLY A 1 101 ? -3.215 -10.478 -15.411 1.00 82.69 101 GLY A CA 1
ATOM 812 C C . GLY A 1 101 ? -3.183 -10.466 -16.947 1.00 82.69 101 GLY A C 1
ATOM 813 O O . GLY A 1 101 ? -2.117 -10.597 -17.544 1.00 82.69 101 GLY A O 1
ATOM 814 N N . PHE A 1 102 ? -4.331 -10.250 -17.597 1.00 85.50 102 PHE A N 1
ATOM 815 C CA . PHE A 1 102 ? -4.409 -10.239 -19.065 1.00 85.50 102 PHE A CA 1
ATOM 816 C C . PHE A 1 102 ? -3.716 -9.022 -19.689 1.00 85.50 102 PHE A C 1
ATOM 818 O O . PHE A 1 102 ? -3.035 -9.141 -20.706 1.00 85.50 102 PHE A O 1
ATOM 825 N N . THR A 1 103 ? -3.839 -7.850 -19.070 1.00 84.62 103 THR A N 1
ATOM 826 C CA . THR A 1 103 ? -3.189 -6.642 -19.582 1.00 84.62 103 THR A CA 1
ATOM 827 C C . THR A 1 103 ? -1.675 -6.696 -19.414 1.00 84.62 103 THR A C 1
ATOM 829 O O . THR A 1 103 ? -0.958 -6.278 -20.313 1.00 84.62 103 THR A O 1
ATOM 832 N N . LEU A 1 104 ? -1.177 -7.247 -18.302 1.00 85.94 104 LEU A N 1
ATOM 833 C CA . LEU A 1 104 ? 0.247 -7.513 -18.106 1.00 85.94 104 LEU A CA 1
ATOM 834 C C . LEU A 1 104 ? 0.754 -8.479 -19.172 1.00 85.94 104 LEU A C 1
ATOM 836 O O . LEU A 1 104 ? 1.751 -8.177 -19.816 1.00 85.94 104 LEU A O 1
ATOM 840 N N . PHE A 1 105 ? 0.030 -9.574 -19.424 1.00 90.19 105 PHE A N 1
ATOM 841 C CA . PHE A 1 105 ? 0.363 -10.502 -20.503 1.00 90.19 105 PHE A CA 1
ATOM 842 C C . PHE A 1 105 ? 0.467 -9.790 -21.861 1.00 90.19 105 PHE A C 1
ATOM 844 O O . PHE A 1 105 ? 1.478 -9.931 -22.546 1.00 90.19 105 PHE A O 1
ATOM 851 N N . LEU A 1 106 ? -0.531 -8.976 -22.224 1.00 91.88 106 LEU A N 1
ATOM 852 C CA . LEU A 1 106 ? -0.525 -8.192 -23.463 1.00 91.88 106 LEU A CA 1
ATOM 853 C C . LEU A 1 106 ? 0.648 -7.210 -23.530 1.00 91.88 106 LEU A C 1
ATOM 855 O O . LEU A 1 106 ? 1.330 -7.161 -24.547 1.00 91.88 106 LEU A O 1
ATOM 859 N N . ILE A 1 107 ? 0.910 -6.448 -22.465 1.00 89.12 107 ILE A N 1
ATOM 860 C CA . ILE A 1 107 ? 2.020 -5.485 -22.418 1.00 89.12 107 ILE A CA 1
ATOM 861 C C . ILE A 1 107 ? 3.358 -6.210 -22.564 1.00 89.12 107 ILE A C 1
ATOM 863 O O . ILE A 1 107 ? 4.201 -5.770 -23.344 1.00 89.12 107 ILE A O 1
ATOM 867 N N . THR A 1 108 ? 3.561 -7.324 -21.859 1.00 89.19 108 THR A N 1
ATOM 868 C CA . THR A 1 108 ? 4.793 -8.115 -21.952 1.00 89.19 108 THR A CA 1
ATOM 869 C C . THR A 1 108 ? 4.967 -8.695 -23.352 1.00 89.19 108 THR A C 1
ATOM 871 O O . THR A 1 108 ? 6.041 -8.550 -23.932 1.00 89.19 108 THR A O 1
ATOM 874 N N . LEU A 1 109 ? 3.915 -9.281 -23.931 1.00 94.56 109 LEU A N 1
ATOM 875 C CA . LEU A 1 109 ? 3.945 -9.815 -25.292 1.00 94.56 109 LEU A CA 1
ATOM 876 C C . LEU A 1 109 ? 4.272 -8.721 -26.316 1.00 94.56 109 LEU A C 1
ATOM 878 O O . LEU A 1 109 ? 5.187 -8.887 -27.118 1.00 94.56 109 LEU A O 1
ATOM 882 N N . LEU A 1 110 ? 3.572 -7.585 -26.258 1.00 93.62 110 LEU A N 1
ATOM 883 C CA . LEU A 1 110 ? 3.808 -6.448 -27.150 1.00 93.62 110 LEU A CA 1
ATOM 884 C C . LEU A 1 110 ? 5.214 -5.869 -26.976 1.00 93.62 110 LEU A C 1
ATOM 886 O O . LEU A 1 110 ? 5.828 -5.490 -27.966 1.00 93.62 110 LEU A O 1
ATOM 890 N N . SER A 1 111 ? 5.747 -5.841 -25.753 1.00 88.12 111 SER A N 1
ATOM 891 C CA . SER A 1 111 ? 7.114 -5.378 -25.486 1.00 88.12 111 SER A CA 1
ATOM 892 C C . SER A 1 111 ? 8.153 -6.311 -26.108 1.00 88.12 111 SER A C 1
ATOM 894 O O . SER A 1 111 ? 9.074 -5.836 -26.766 1.00 88.12 111 SER A O 1
ATOM 896 N N . LEU A 1 112 ? 7.988 -7.632 -25.965 1.00 87.75 112 LEU A N 1
ATOM 897 C CA . LEU A 1 112 ? 8.871 -8.622 -26.594 1.00 87.75 112 LEU A CA 1
ATOM 898 C C . LEU A 1 112 ? 8.826 -8.520 -28.123 1.00 87.75 112 LEU A C 1
ATOM 900 O O . LEU A 1 112 ? 9.871 -8.479 -28.770 1.00 87.75 112 LEU A O 1
ATOM 904 N N . VAL A 1 113 ? 7.622 -8.418 -28.694 1.00 90.06 113 VAL A N 1
ATOM 905 C CA . VAL A 1 113 ? 7.429 -8.240 -30.139 1.00 90.06 113 VAL A CA 1
ATOM 906 C C . VAL A 1 113 ? 8.042 -6.923 -30.615 1.00 90.06 113 VAL A C 1
ATOM 908 O O . VAL A 1 113 ? 8.731 -6.912 -31.627 1.00 90.06 113 VAL A O 1
ATOM 911 N N . ALA A 1 114 ? 7.856 -5.821 -29.888 1.00 87.06 114 ALA A N 1
ATOM 912 C CA . ALA A 1 114 ? 8.427 -4.526 -30.247 1.00 87.06 114 ALA A CA 1
ATOM 913 C C . ALA A 1 114 ? 9.961 -4.547 -30.214 1.00 87.06 114 ALA A C 1
ATOM 915 O O . ALA A 1 114 ? 10.596 -4.054 -31.146 1.00 87.06 114 ALA A O 1
ATOM 916 N N . VAL A 1 115 ? 10.567 -5.154 -29.189 1.00 81.25 115 VAL A N 1
ATOM 917 C CA . VAL A 1 115 ? 12.027 -5.325 -29.117 1.00 81.25 115 VAL A CA 1
ATOM 918 C C . VAL A 1 115 ? 12.521 -6.163 -30.297 1.00 81.25 115 VAL A C 1
ATOM 920 O O . VAL A 1 115 ? 13.481 -5.774 -30.952 1.00 81.25 115 VAL A O 1
ATOM 923 N N . TYR A 1 116 ? 11.832 -7.256 -30.627 1.00 80.75 116 TYR A N 1
ATOM 924 C CA . TYR A 1 116 ? 12.194 -8.121 -31.751 1.00 80.75 116 TYR A CA 1
ATOM 925 C C . TYR A 1 116 ? 12.041 -7.437 -33.123 1.00 80.75 116 TYR A C 1
ATOM 927 O O . TYR A 1 116 ? 12.904 -7.552 -33.990 1.00 80.75 116 TYR A O 1
ATOM 935 N N . LEU A 1 117 ? 10.959 -6.687 -33.338 1.00 83.69 117 LEU A N 1
ATOM 936 C CA . LEU A 1 117 ? 10.733 -5.959 -34.589 1.00 83.69 117 LEU A CA 1
ATOM 937 C C . LEU A 1 117 ? 11.716 -4.797 -34.758 1.00 83.69 117 LEU A C 1
ATOM 939 O O . LEU A 1 117 ? 12.209 -4.562 -35.859 1.00 83.69 117 LEU A O 1
ATOM 943 N N . THR A 1 118 ? 12.021 -4.071 -33.680 1.00 78.69 118 THR A N 1
ATOM 944 C CA . THR A 1 118 ? 12.979 -2.957 -33.737 1.00 78.69 118 THR A CA 1
ATOM 945 C C . THR A 1 118 ? 14.398 -3.442 -34.018 1.00 78.69 118 THR A C 1
ATOM 947 O O . THR A 1 118 ? 15.096 -2.801 -34.803 1.00 78.69 118 THR A O 1
ATOM 950 N N . THR A 1 119 ? 14.820 -4.590 -33.474 1.00 75.81 119 THR A N 1
ATOM 951 C CA . THR A 1 119 ? 16.116 -5.196 -33.820 1.00 75.81 119 THR A CA 1
ATOM 952 C C . THR A 1 119 ? 16.156 -5.690 -35.264 1.00 75.81 119 THR A C 1
ATOM 954 O O . THR A 1 119 ? 17.116 -5.376 -35.969 1.00 75.81 119 THR A O 1
ATOM 957 N N . LEU A 1 120 ? 15.100 -6.359 -35.743 1.00 79.12 120 LEU A N 1
ATOM 958 C CA . LEU A 1 120 ? 14.981 -6.781 -37.144 1.00 79.12 120 LEU A CA 1
ATOM 959 C C . LEU A 1 120 ? 15.099 -5.612 -38.130 1.00 79.12 120 LEU A C 1
ATOM 961 O O . LEU A 1 120 ? 15.823 -5.712 -39.118 1.00 79.12 120 LEU A O 1
ATOM 965 N N . VAL A 1 121 ? 14.402 -4.500 -37.871 1.00 81.75 121 VAL A N 1
ATOM 966 C CA . VAL A 1 121 ? 14.427 -3.320 -38.752 1.00 81.75 121 VAL A CA 1
ATOM 967 C C . VAL A 1 121 ? 15.775 -2.605 -38.692 1.00 81.75 121 VAL A C 1
ATOM 969 O O . VAL A 1 121 ? 16.293 -2.190 -39.725 1.00 81.75 121 VAL A O 1
ATOM 972 N N . ALA A 1 122 ? 16.356 -2.449 -37.500 1.00 76.81 122 ALA A N 1
ATOM 973 C CA . ALA A 1 122 ? 17.585 -1.680 -37.330 1.00 76.81 122 ALA A CA 1
ATOM 974 C C . ALA A 1 122 ? 18.846 -2.424 -37.793 1.00 76.81 122 ALA A C 1
ATOM 976 O O . ALA A 1 122 ? 19.817 -1.774 -38.177 1.00 76.81 122 ALA A O 1
ATOM 977 N N . ARG A 1 123 ? 18.868 -3.763 -37.717 1.00 72.94 123 ARG A N 1
ATOM 978 C CA . ARG A 1 123 ? 20.077 -4.568 -37.967 1.00 72.94 123 ARG A CA 1
ATOM 979 C C . ARG A 1 123 ? 19.913 -5.708 -38.978 1.00 72.94 123 ARG A C 1
ATOM 981 O O . ARG A 1 123 ? 20.889 -6.400 -39.260 1.00 72.94 123 ARG A O 1
ATOM 988 N N . GLY A 1 124 ? 18.726 -5.891 -39.554 1.00 73.25 124 GLY A N 1
ATOM 989 C CA . GLY A 1 124 ? 18.458 -6.933 -40.548 1.00 73.25 124 GLY A CA 1
ATOM 990 C C . GLY A 1 124 ? 18.352 -8.343 -39.953 1.00 73.25 124 GLY A C 1
ATOM 991 O O . GLY A 1 124 ? 18.561 -8.558 -38.762 1.00 73.25 124 GLY A O 1
ATOM 992 N N . HIS A 1 125 ? 18.015 -9.329 -40.787 1.00 70.88 125 HIS A N 1
ATOM 993 C CA . HIS A 1 125 ? 17.815 -10.720 -40.353 1.00 70.88 125 HIS A CA 1
ATOM 994 C C . HIS A 1 125 ? 19.125 -11.446 -40.007 1.00 70.88 125 HIS A C 1
ATOM 996 O O . HIS A 1 125 ? 19.127 -12.334 -39.152 1.00 70.88 125 HIS A O 1
ATOM 1002 N N . ASP A 1 126 ? 20.238 -11.033 -40.619 1.00 69.88 126 ASP A N 1
ATOM 1003 C CA . ASP A 1 126 ? 21.556 -11.651 -40.431 1.00 69.88 126 ASP A CA 1
ATOM 1004 C C . ASP A 1 126 ? 22.074 -11.526 -38.997 1.00 69.88 126 ASP A C 1
ATOM 1006 O O . ASP A 1 126 ? 22.843 -12.367 -38.537 1.00 69.88 126 ASP A O 1
ATOM 1010 N N . THR A 1 127 ? 21.609 -10.519 -38.250 1.00 68.88 127 THR A N 1
ATOM 1011 C CA . THR A 1 127 ? 22.032 -10.332 -36.857 1.00 68.88 127 THR A CA 1
ATOM 1012 C C . THR A 1 127 ? 21.379 -11.284 -35.855 1.00 68.88 127 THR A C 1
ATOM 1014 O O . THR A 1 127 ? 21.845 -11.402 -34.725 1.00 68.88 127 THR A O 1
ATOM 1017 N N . ILE A 1 128 ? 20.314 -11.991 -36.244 1.00 67.81 128 ILE A N 1
ATOM 1018 C CA . ILE A 1 128 ? 19.576 -12.894 -35.344 1.00 67.81 128 ILE A CA 1
ATOM 1019 C C . ILE A 1 128 ? 20.038 -14.347 -35.500 1.00 67.81 128 ILE A C 1
ATOM 1021 O O . ILE A 1 128 ? 20.039 -15.100 -34.530 1.00 67.81 128 ILE A O 1
ATOM 1025 N N . LEU A 1 129 ? 20.445 -14.737 -36.711 1.00 73.50 129 LEU A N 1
ATOM 1026 C CA . LEU A 1 129 ? 20.911 -16.093 -37.034 1.00 73.50 129 LEU A CA 1
ATOM 1027 C C . LEU A 1 129 ? 22.431 -16.165 -37.277 1.00 73.50 129 LEU A C 1
ATOM 1029 O O . LEU A 1 129 ? 22.946 -17.219 -37.647 1.00 73.50 129 LEU A O 1
ATOM 1033 N N . GLY A 1 130 ? 23.145 -15.054 -37.081 1.00 73.88 130 GLY A N 1
ATOM 1034 C CA . GLY A 1 130 ? 24.591 -14.959 -37.252 1.00 73.88 130 GLY A CA 1
ATOM 1035 C C . GLY A 1 130 ? 25.386 -15.718 -36.186 1.00 73.88 130 GLY A C 1
ATOM 1036 O O . GLY A 1 130 ? 24.933 -15.929 -35.061 1.00 73.88 130 GLY A O 1
ATOM 1037 N N . VAL A 1 131 ? 26.607 -16.119 -36.543 1.00 78.50 131 VAL A N 1
ATOM 1038 C CA . VAL A 1 131 ? 27.564 -16.753 -35.627 1.00 78.50 131 VAL A CA 1
ATOM 1039 C C . VAL A 1 131 ? 28.532 -15.696 -35.105 1.00 78.50 131 VAL A C 1
ATOM 1041 O O . VAL A 1 131 ? 29.205 -15.021 -35.879 1.00 78.50 131 VAL A O 1
ATOM 1044 N N . TYR A 1 132 ? 28.622 -15.584 -33.782 1.00 79.50 132 TYR A N 1
ATOM 1045 C CA . TYR A 1 132 ? 29.367 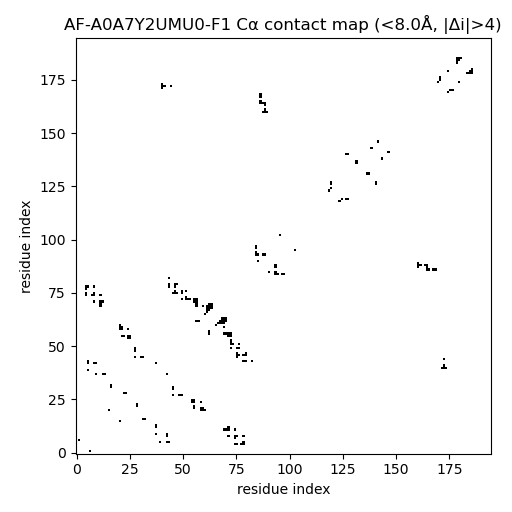-14.541 -33.082 1.00 79.50 132 TYR A CA 1
ATOM 1046 C C . TYR A 1 132 ? 30.431 -15.171 -32.178 1.00 79.50 132 TYR A C 1
ATOM 1048 O O . TYR A 1 132 ? 30.099 -15.790 -31.170 1.00 79.50 132 TYR A O 1
ATOM 1056 N N . THR A 1 133 ? 31.713 -15.054 -32.537 1.00 77.00 133 THR A N 1
ATOM 1057 C CA . THR A 1 133 ? 32.810 -15.792 -31.867 1.00 77.00 133 THR A CA 1
ATOM 1058 C C . THR A 1 133 ? 33.914 -14.906 -31.273 1.00 77.00 133 THR A C 1
ATOM 1060 O O . THR A 1 133 ? 35.007 -15.390 -30.995 1.00 77.00 133 THR A O 1
ATOM 1063 N N . GLY A 1 134 ? 33.654 -13.615 -31.040 1.00 83.25 134 GLY A N 1
ATOM 1064 C CA . GLY A 1 134 ? 34.612 -12.676 -30.433 1.00 83.25 134 GLY A CA 1
ATOM 1065 C C . GLY A 1 134 ? 34.280 -12.285 -28.980 1.00 83.25 134 GLY A C 1
ATOM 1066 O O . GLY A 1 134 ? 33.113 -12.350 -28.577 1.00 83.25 134 GLY A O 1
ATOM 1067 N N . PRO A 1 135 ? 35.265 -11.833 -28.178 1.00 80.81 135 PRO A N 1
ATOM 1068 C CA . PRO A 1 135 ? 34.996 -11.215 -26.879 1.00 80.81 135 PRO A CA 1
ATOM 1069 C C . PRO A 1 135 ? 34.161 -9.938 -27.066 1.00 80.81 135 PRO A C 1
ATOM 1071 O O . PRO A 1 135 ? 34.497 -9.084 -27.878 1.00 80.81 135 PRO A O 1
ATOM 1074 N N . GLY A 1 136 ? 33.053 -9.811 -26.329 1.00 79.62 136 GLY A N 1
ATOM 1075 C CA . GLY A 1 136 ? 32.135 -8.666 -26.443 1.00 79.62 136 GLY A CA 1
ATOM 1076 C C . GLY A 1 136 ? 31.105 -8.759 -27.576 1.00 79.62 136 GLY A C 1
ATOM 1077 O O . GLY A 1 136 ? 30.248 -7.886 -27.670 1.00 79.62 136 GLY A O 1
ATOM 1078 N N . SER A 1 137 ? 31.116 -9.838 -28.364 1.00 82.12 137 SER A N 1
ATOM 1079 C CA . SER A 1 137 ? 30.175 -10.051 -29.476 1.00 82.12 137 SER A CA 1
ATOM 1080 C C . SER A 1 137 ? 28.696 -10.107 -29.055 1.00 82.12 137 SER A C 1
ATOM 1082 O O . SER A 1 137 ? 27.810 -9.779 -29.836 1.00 82.12 137 SER A O 1
ATOM 1084 N N . PHE A 1 138 ? 28.408 -10.387 -27.779 1.00 79.88 138 PHE A N 1
ATOM 1085 C CA . PHE A 1 138 ? 27.067 -10.229 -27.202 1.00 79.88 138 PHE A CA 1
ATOM 1086 C C . PHE A 1 138 ? 26.512 -8.800 -27.367 1.00 79.88 138 PHE A C 1
ATOM 1088 O O . PHE A 1 138 ? 25.339 -8.621 -27.698 1.00 79.88 138 PHE A O 1
ATOM 1095 N N . TYR A 1 139 ? 27.358 -7.777 -27.194 1.00 80.88 139 TYR A N 1
ATOM 1096 C CA . TYR A 1 139 ? 26.949 -6.373 -27.297 1.00 80.88 139 TYR A CA 1
ATOM 1097 C C . TYR A 1 139 ? 26.746 -5.901 -28.743 1.00 80.88 139 TYR A C 1
ATOM 1099 O O . TYR A 1 139 ? 26.176 -4.831 -28.970 1.00 80.88 139 TYR A O 1
ATOM 1107 N N . GLU A 1 140 ? 27.174 -6.700 -29.725 1.00 75.44 140 GLU A N 1
ATOM 1108 C CA . GLU A 1 140 ? 26.867 -6.483 -31.140 1.00 75.44 140 GLU A CA 1
ATOM 1109 C C . GLU A 1 140 ? 25.421 -6.876 -31.469 1.00 75.44 140 GLU A C 1
ATOM 1111 O O . GLU A 1 140 ? 24.822 -6.301 -32.377 1.00 75.44 140 GLU A O 1
ATOM 1116 N N . ILE A 1 141 ? 24.837 -7.806 -30.708 1.00 74.38 141 ILE A N 1
ATOM 1117 C CA . ILE A 1 141 ? 23.436 -8.225 -30.845 1.00 74.38 141 ILE A CA 1
ATOM 1118 C C . ILE A 1 141 ? 22.545 -7.353 -29.957 1.00 74.38 141 ILE A C 1
ATOM 1120 O O . ILE A 1 141 ? 21.550 -6.794 -30.419 1.00 74.38 141 ILE A O 1
ATOM 1124 N N . VAL A 1 142 ? 22.919 -7.204 -28.683 1.00 76.31 142 VAL A N 1
ATOM 1125 C CA . VAL A 1 142 ? 22.160 -6.442 -27.686 1.00 76.31 142 VAL A CA 1
ATOM 1126 C C . VAL A 1 142 ? 23.028 -5.299 -27.159 1.00 76.31 142 VAL A C 1
ATOM 1128 O O . VAL A 1 142 ? 23.837 -5.503 -26.251 1.00 76.31 142 VAL A O 1
ATOM 1131 N N . PRO A 1 143 ? 22.879 -4.072 -27.696 1.00 82.06 143 PRO A N 1
ATOM 1132 C CA . PRO A 1 143 ? 23.663 -2.932 -27.245 1.00 82.06 143 PRO A CA 1
ATOM 1133 C C . PRO A 1 1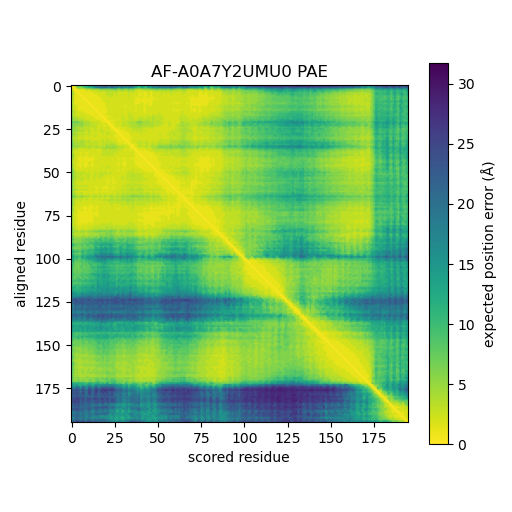43 ? 23.511 -2.714 -25.741 1.00 82.06 143 PRO A C 1
ATOM 1135 O O . PRO A 1 143 ? 22.394 -2.715 -25.224 1.00 82.06 143 PRO A O 1
ATOM 1138 N N . TYR A 1 144 ? 24.609 -2.434 -25.043 1.00 82.88 144 TYR A N 1
ATOM 1139 C CA . TYR A 1 144 ? 24.612 -2.215 -23.591 1.00 82.88 144 TYR A CA 1
ATOM 1140 C C . TYR A 1 144 ? 23.556 -1.190 -23.121 1.00 82.88 144 TYR A C 1
ATOM 1142 O O . TYR A 1 144 ? 22.850 -1.409 -22.137 1.00 82.88 144 TYR A O 1
ATOM 1150 N N . LEU A 1 145 ? 23.363 -0.106 -23.884 1.00 85.00 145 LEU A N 1
ATOM 1151 C CA . LEU A 1 145 ? 22.343 0.911 -23.597 1.00 85.00 145 LEU A CA 1
ATOM 1152 C C . LEU A 1 145 ? 20.906 0.378 -23.694 1.00 85.00 145 LEU A C 1
ATOM 1154 O O . LEU A 1 145 ? 20.052 0.818 -22.929 1.00 85.00 145 LEU A O 1
ATOM 1158 N N . SER A 1 146 ? 20.634 -0.578 -24.587 1.00 80.00 146 SER A N 1
ATOM 1159 C CA . SER A 1 146 ? 19.304 -1.190 -24.720 1.00 80.00 146 SER A CA 1
ATOM 1160 C C . SER A 1 146 ? 18.932 -2.049 -23.513 1.00 80.00 146 SER A C 1
ATOM 1162 O O . SER A 1 146 ? 17.754 -2.182 -23.201 1.00 80.00 146 SER A O 1
ATOM 1164 N N . MET A 1 147 ? 19.929 -2.574 -22.794 1.00 82.62 147 MET A N 1
ATOM 1165 C CA . MET A 1 147 ? 19.705 -3.254 -21.523 1.00 82.62 147 MET A CA 1
ATOM 1166 C C . MET A 1 147 ? 19.468 -2.227 -20.421 1.00 82.62 147 MET A C 1
ATOM 1168 O O . MET A 1 147 ? 18.459 -2.282 -19.733 1.00 82.62 147 MET A O 1
ATOM 1172 N N . ILE A 1 148 ? 20.364 -1.256 -20.257 1.00 90.94 148 ILE A N 1
ATOM 1173 C CA . ILE A 1 148 ? 20.328 -0.382 -19.079 1.00 90.94 148 ILE A CA 1
ATOM 1174 C C . ILE A 1 148 ? 19.183 0.618 -19.115 1.00 90.94 148 ILE A C 1
ATOM 1176 O O . ILE A 1 148 ? 18.481 0.764 -18.118 1.00 90.94 148 ILE A O 1
ATOM 1180 N N . VAL A 1 149 ? 18.977 1.306 -20.238 1.00 90.19 149 VAL A N 1
ATOM 1181 C CA . VAL A 1 149 ? 18.054 2.447 -20.291 1.00 90.19 149 VAL A CA 1
ATOM 1182 C C . VAL A 1 149 ? 16.624 2.052 -19.895 1.00 90.19 149 VAL A C 1
ATOM 1184 O O . VAL A 1 149 ? 16.078 2.710 -19.008 1.00 90.19 149 VAL A O 1
ATOM 1187 N N . PRO A 1 150 ? 16.011 0.980 -20.440 1.00 87.38 150 PRO A N 1
ATOM 1188 C CA . PRO A 1 150 ? 14.656 0.595 -20.050 1.00 87.38 150 PRO A CA 1
ATOM 1189 C C . PRO A 1 150 ? 14.548 0.220 -18.569 1.00 87.38 150 PRO A C 1
ATOM 1191 O O . PRO A 1 150 ? 13.639 0.694 -17.890 1.00 87.38 150 PRO A O 1
ATOM 1194 N N . TYR A 1 151 ? 15.488 -0.572 -18.037 1.00 88.94 151 TYR A N 1
ATOM 1195 C CA . TYR A 1 151 ? 15.459 -0.968 -16.625 1.00 88.94 151 TYR A CA 1
ATOM 1196 C C . TYR A 1 151 ? 15.672 0.223 -15.687 1.00 88.94 151 TYR A C 1
ATOM 1198 O O . TYR A 1 151 ? 14.966 0.341 -14.687 1.00 88.94 151 TYR A O 1
ATOM 1206 N N . SER A 1 152 ? 16.586 1.139 -16.017 1.00 94.62 152 SER A N 1
ATOM 1207 C CA . SER A 1 152 ? 16.792 2.364 -15.243 1.00 94.62 152 SER A CA 1
ATOM 1208 C C . SER A 1 152 ? 15.559 3.265 -15.265 1.00 94.62 152 SER A C 1
ATOM 1210 O O . SER A 1 152 ? 15.168 3.777 -14.220 1.00 94.62 152 SER A O 1
ATOM 1212 N N . LEU A 1 153 ? 14.901 3.426 -16.417 1.00 94.56 153 LEU A N 1
ATOM 1213 C CA . LEU A 1 153 ? 13.661 4.201 -16.517 1.00 94.56 153 LEU A CA 1
ATOM 1214 C C . LEU A 1 153 ? 12.528 3.576 -15.696 1.00 94.56 153 LEU A C 1
ATOM 1216 O O . LEU A 1 153 ? 11.832 4.296 -14.983 1.00 94.56 153 LEU A O 1
ATOM 1220 N N . ILE A 1 154 ? 12.370 2.248 -15.738 1.00 91.56 154 ILE A N 1
ATOM 1221 C CA . ILE A 1 154 ? 11.384 1.529 -14.916 1.00 91.56 154 ILE A CA 1
ATOM 1222 C C . ILE A 1 154 ? 11.690 1.706 -13.425 1.00 91.56 154 ILE A C 1
ATOM 1224 O O . ILE A 1 154 ? 10.777 1.966 -12.644 1.00 91.56 154 ILE A O 1
ATOM 1228 N N . ALA A 1 155 ? 12.959 1.610 -13.021 1.00 94.31 155 ALA A N 1
ATOM 1229 C CA . ALA A 1 155 ? 13.365 1.799 -11.632 1.00 94.31 155 ALA A CA 1
ATOM 1230 C C . ALA A 1 155 ? 13.080 3.228 -11.142 1.00 94.31 155 ALA A C 1
ATOM 1232 O O . ALA A 1 155 ? 12.480 3.409 -10.082 1.00 94.31 155 ALA A O 1
ATOM 1233 N N . LEU A 1 156 ? 13.441 4.245 -11.931 1.00 96.19 156 LEU A N 1
ATOM 1234 C CA . LEU A 1 156 ? 13.140 5.646 -11.622 1.00 96.19 156 LEU A CA 1
ATOM 1235 C C . LEU A 1 156 ? 11.631 5.893 -11.547 1.00 96.19 156 LEU A C 1
ATOM 1237 O O . LEU A 1 156 ? 11.160 6.567 -10.630 1.00 96.19 156 LEU A O 1
ATOM 1241 N N . TRP A 1 157 ? 10.867 5.311 -12.472 1.00 92.69 157 TRP A N 1
ATOM 1242 C CA . TRP A 1 157 ? 9.411 5.380 -12.451 1.00 92.69 157 TRP A CA 1
ATOM 1243 C C . TRP A 1 157 ? 8.825 4.731 -11.196 1.00 92.69 157 TRP A C 1
ATOM 1245 O O . TRP A 1 157 ? 7.943 5.313 -10.573 1.00 92.69 157 TRP A O 1
ATOM 1255 N N . ALA A 1 158 ? 9.331 3.564 -10.786 1.00 91.44 158 ALA A N 1
ATOM 1256 C CA . ALA A 1 158 ? 8.893 2.890 -9.569 1.00 91.44 158 ALA A CA 1
ATOM 1257 C C . ALA A 1 158 ? 9.157 3.758 -8.332 1.00 91.44 158 ALA A C 1
ATOM 1259 O O . ALA A 1 158 ? 8.233 4.004 -7.559 1.00 91.44 158 ALA A O 1
ATOM 1260 N N . VAL A 1 159 ? 10.375 4.291 -8.179 1.00 94.50 159 VAL A N 1
ATOM 1261 C CA . VAL A 1 159 ? 10.726 5.208 -7.079 1.00 94.50 159 VAL A CA 1
ATOM 1262 C C . VAL A 1 159 ? 9.800 6.427 -7.067 1.00 94.50 159 VAL A C 1
ATOM 1264 O O . VAL A 1 159 ? 9.271 6.795 -6.017 1.00 94.50 159 VAL A O 1
ATOM 1267 N N . PHE A 1 160 ? 9.544 7.025 -8.231 1.00 93.38 160 PHE A N 1
ATOM 1268 C CA . PHE A 1 160 ? 8.642 8.166 -8.352 1.00 93.38 160 PHE A CA 1
ATOM 1269 C C . PHE A 1 160 ? 7.192 7.811 -7.991 1.00 93.38 160 PHE A C 1
ATOM 1271 O O . PHE A 1 160 ? 6.544 8.547 -7.245 1.00 93.38 160 PHE A O 1
ATOM 1278 N N . ALA A 1 161 ? 6.681 6.673 -8.463 1.00 91.06 161 ALA A N 1
ATOM 1279 C CA . ALA A 1 161 ? 5.334 6.202 -8.154 1.00 91.06 161 ALA A CA 1
ATOM 1280 C C . ALA A 1 161 ? 5.164 5.913 -6.654 1.00 91.06 161 ALA A C 1
ATOM 1282 O O . ALA A 1 161 ? 4.171 6.342 -6.065 1.00 91.06 161 ALA A O 1
ATOM 1283 N N . PHE A 1 162 ? 6.153 5.275 -6.016 1.00 89.25 162 PHE A N 1
ATOM 1284 C CA . PHE A 1 162 ? 6.176 5.069 -4.565 1.00 89.25 162 PHE A CA 1
ATOM 1285 C C . PHE A 1 162 ? 6.168 6.393 -3.807 1.00 89.25 162 PHE A C 1
ATOM 1287 O O . PHE A 1 162 ? 5.343 6.585 -2.916 1.00 89.25 162 PHE A O 1
ATOM 1294 N N . TRP A 1 163 ? 7.024 7.336 -4.199 1.00 89.69 163 TRP A N 1
ATOM 1295 C CA . TRP A 1 163 ? 7.061 8.669 -3.604 1.00 89.69 163 TRP A CA 1
ATOM 1296 C C . TRP A 1 163 ? 5.701 9.376 -3.698 1.00 89.69 163 TRP A C 1
ATOM 1298 O O . TRP A 1 163 ? 5.192 9.902 -2.706 1.00 89.69 163 TRP A O 1
ATOM 1308 N N . LYS A 1 164 ? 5.056 9.347 -4.872 1.00 89.62 164 LYS A N 1
ATOM 1309 C CA . LYS A 1 164 ? 3.707 9.902 -5.067 1.00 89.62 164 LYS A CA 1
ATOM 1310 C C . LYS A 1 164 ? 2.647 9.184 -4.226 1.00 89.62 164 LYS A C 1
ATOM 1312 O O . LYS A 1 164 ? 1.758 9.860 -3.702 1.00 89.62 164 LYS A O 1
ATOM 1317 N N . GLY A 1 165 ? 2.741 7.863 -4.087 1.00 86.94 165 GLY A N 1
ATOM 1318 C CA . GLY A 1 165 ? 1.863 7.059 -3.236 1.00 86.94 165 GLY A CA 1
ATOM 1319 C C . GLY A 1 165 ? 1.977 7.452 -1.763 1.00 86.94 165 GLY A C 1
ATOM 1320 O O . GLY A 1 165 ? 0.969 7.796 -1.152 1.00 86.94 165 GLY A O 1
ATOM 1321 N N . ILE A 1 166 ? 3.202 7.534 -1.233 1.00 84.56 166 ILE A N 1
ATOM 1322 C CA . ILE A 1 166 ? 3.487 7.966 0.148 1.00 84.56 166 ILE A CA 1
ATOM 1323 C C . ILE A 1 166 ? 2.932 9.372 0.405 1.00 84.56 166 ILE A C 1
ATOM 1325 O O . ILE A 1 166 ? 2.225 9.593 1.385 1.00 84.56 166 ILE A O 1
ATOM 1329 N N . GLN A 1 167 ? 3.179 10.317 -0.509 1.00 83.56 167 GLN A N 1
ATOM 1330 C CA . GLN A 1 167 ? 2.631 11.672 -0.394 1.00 83.56 167 GLN A CA 1
ATOM 1331 C C . GLN A 1 167 ? 1.098 11.692 -0.359 1.00 83.56 167 GLN A C 1
ATOM 1333 O O . GLN A 1 167 ? 0.510 12.530 0.321 1.00 83.56 167 GLN A O 1
ATOM 1338 N N . THR A 1 168 ? 0.446 10.825 -1.135 1.00 83.81 168 THR A N 1
ATOM 1339 C CA . THR A 1 168 ? -1.021 10.749 -1.188 1.00 83.81 168 THR A CA 1
ATOM 1340 C C . THR A 1 168 ? -1.567 10.144 0.100 1.00 83.81 168 THR A C 1
ATOM 1342 O O . THR A 1 168 ? -2.466 10.726 0.700 1.00 83.81 168 THR A O 1
ATOM 1345 N N . PHE A 1 169 ? -0.959 9.049 0.560 1.00 83.31 169 PHE A N 1
ATOM 1346 C CA . PHE A 1 169 ? -1.277 8.393 1.823 1.00 83.31 169 PHE A CA 1
ATOM 1347 C C . PHE A 1 169 ? -1.183 9.371 3.001 1.00 83.31 169 PHE A C 1
ATOM 1349 O O . PHE A 1 169 ? -2.156 9.559 3.722 1.00 83.3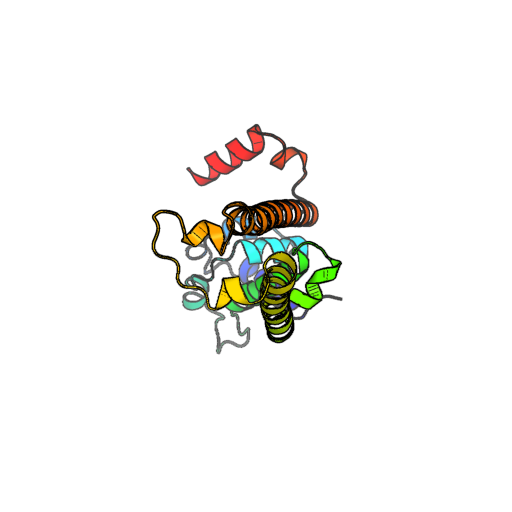1 169 PHE A O 1
ATOM 1356 N N . TRP A 1 170 ? -0.064 10.084 3.155 1.00 78.75 170 TRP A N 1
ATOM 1357 C CA . TRP A 1 170 ? 0.117 11.029 4.265 1.00 78.75 170 TRP A CA 1
ATOM 1358 C C . TRP A 1 170 ? -0.877 12.189 4.260 1.00 78.75 170 TRP A C 1
ATOM 1360 O O . TRP A 1 170 ? -1.364 12.576 5.321 1.00 78.75 170 TRP A O 1
ATOM 1370 N N . LYS A 1 171 ? -1.213 12.722 3.079 1.00 77.75 171 LYS A N 1
ATOM 1371 C CA . LYS A 1 171 ? -2.233 13.773 2.955 1.00 77.75 171 LYS A CA 1
ATOM 1372 C C . LYS A 1 171 ? -3.608 13.289 3.405 1.00 77.75 171 LYS A C 1
ATOM 1374 O O . LYS A 1 171 ? -4.337 14.051 4.031 1.00 77.75 171 LYS A O 1
ATOM 1379 N N . GLU A 1 172 ? -3.964 12.051 3.076 1.00 76.69 172 G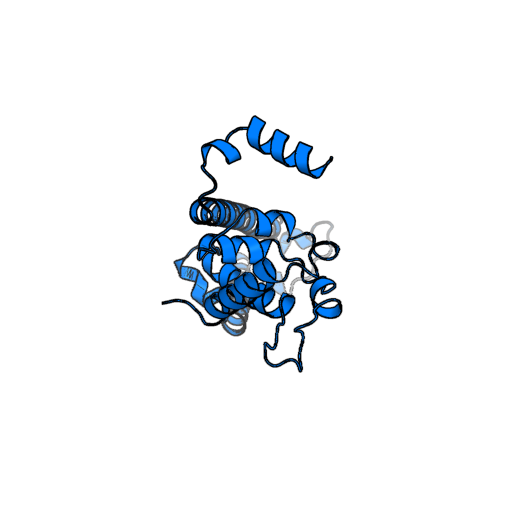LU A N 1
ATOM 1380 C CA . GLU A 1 172 ? -5.274 11.487 3.401 1.00 76.69 172 GLU A CA 1
ATOM 1381 C C . GLU A 1 172 ? -5.403 11.116 4.881 1.00 76.69 172 GLU A C 1
ATOM 1383 O O . GLU A 1 172 ? -6.460 11.313 5.473 1.00 76.69 172 GLU A O 1
ATOM 1388 N N . MET A 1 173 ? -4.302 10.701 5.513 1.00 72.62 173 MET A N 1
ATOM 1389 C CA . MET A 1 173 ? -4.258 10.424 6.953 1.00 72.62 173 MET A CA 1
ATOM 1390 C C . MET A 1 173 ? -4.278 11.683 7.832 1.00 72.62 173 MET A C 1
ATOM 1392 O O . MET A 1 173 ? -4.142 11.566 9.047 1.00 72.62 173 MET A O 1
ATOM 1396 N N . GLN A 1 174 ? -4.415 12.880 7.240 1.00 63.56 174 GLN A N 1
ATOM 1397 C CA . GLN A 1 174 ? -4.374 14.174 7.936 1.00 63.56 174 GLN A CA 1
ATOM 1398 C C . GLN A 1 174 ? -3.161 14.326 8.868 1.00 63.56 174 GLN A C 1
ATOM 1400 O O . GLN A 1 174 ? -3.189 15.112 9.814 1.00 63.56 174 GLN A O 1
ATOM 1405 N N . VAL A 1 175 ? -2.069 13.603 8.594 1.00 56.25 175 VAL A N 1
ATOM 1406 C CA . VAL A 1 175 ? -0.801 13.839 9.275 1.00 56.25 175 VAL A CA 1
ATOM 1407 C C . VAL A 1 175 ? -0.330 15.195 8.773 1.00 56.25 175 VAL A C 1
ATOM 1409 O O . VAL A 1 175 ? 0.045 15.336 7.607 1.00 56.25 175 VAL A O 1
ATOM 1412 N N . THR A 1 176 ? -0.438 16.216 9.624 1.00 49.47 176 THR A N 1
ATOM 1413 C CA . THR A 1 176 ? -0.113 17.596 9.267 1.00 49.47 176 THR A CA 1
ATOM 1414 C C . THR A 1 176 ? 1.275 17.628 8.636 1.00 49.47 176 THR A C 1
ATOM 1416 O O . THR A 1 176 ? 2.236 17.109 9.208 1.00 49.47 176 THR A O 1
ATOM 1419 N N . SER A 1 177 ? 1.397 18.225 7.449 1.00 47.00 177 SER A N 1
ATOM 1420 C CA . SER A 1 177 ? 2.657 18.281 6.696 1.00 47.00 177 SER A CA 1
ATOM 1421 C C . SER A 1 177 ? 3.811 18.914 7.482 1.00 47.00 177 SER A C 1
ATOM 1423 O O . SER A 1 177 ? 4.966 18.650 7.165 1.00 47.00 177 SER A O 1
ATOM 1425 N N . GLU A 1 178 ? 3.514 19.697 8.524 1.00 50.72 178 GLU A N 1
ATOM 1426 C CA . GLU A 1 178 ? 4.494 20.229 9.481 1.00 50.72 178 GLU A CA 1
ATOM 1427 C C . GLU A 1 178 ? 5.256 19.136 10.253 1.00 50.72 178 GLU A C 1
ATOM 1429 O O . GLU A 1 178 ? 6.456 19.279 10.482 1.00 50.72 178 GLU A O 1
ATOM 1434 N N . ASN A 1 179 ? 4.624 18.010 10.599 1.00 51.31 179 ASN A N 1
ATOM 1435 C CA . ASN A 1 179 ? 5.275 16.944 11.373 1.00 51.31 179 ASN A CA 1
ATOM 1436 C C . ASN A 1 179 ? 6.153 16.022 10.512 1.00 51.31 179 ASN A C 1
ATOM 1438 O O . ASN A 1 179 ? 7.178 15.548 10.984 1.00 51.31 179 ASN A O 1
ATOM 1442 N N . LEU A 1 180 ? 5.789 15.802 9.245 1.00 50.16 180 LEU A N 1
ATOM 1443 C CA . LEU A 1 180 ? 6.534 14.929 8.324 1.00 50.16 180 LEU A CA 1
ATOM 1444 C C . LEU A 1 180 ? 7.664 15.651 7.579 1.00 50.16 180 LEU A C 1
ATOM 1446 O O . LEU A 1 180 ? 8.671 15.033 7.235 1.00 50.16 180 LEU A O 1
ATOM 1450 N N . ALA A 1 181 ? 7.500 16.949 7.304 1.00 54.34 181 ALA A N 1
ATOM 1451 C CA . ALA A 1 181 ? 8.542 17.771 6.689 1.00 54.34 181 ALA A CA 1
ATOM 1452 C C . ALA A 1 181 ? 9.530 18.342 7.720 1.00 54.34 181 ALA A C 1
ATOM 1454 O O . ALA A 1 181 ? 10.610 18.795 7.337 1.00 54.34 181 ALA A O 1
ATOM 1455 N N . SER A 1 182 ? 9.196 18.313 9.017 1.00 58.34 182 SER A N 1
ATOM 1456 C CA . SER A 1 182 ? 10.153 18.667 10.061 1.00 58.34 182 SER A CA 1
ATOM 1457 C C . SER A 1 182 ? 11.093 17.491 10.329 1.00 58.34 182 SER A C 1
ATOM 1459 O O . SER A 1 182 ? 10.688 16.399 10.727 1.00 58.34 182 SER A O 1
ATOM 1461 N N . GLY A 1 183 ? 12.393 17.714 10.128 1.00 59.78 183 GLY A N 1
ATOM 1462 C CA . GLY A 1 183 ? 13.415 16.732 10.504 1.00 59.78 183 GLY A CA 1
ATOM 1463 C C . GLY A 1 183 ? 13.348 16.367 11.992 1.00 59.78 183 GLY A C 1
ATOM 1464 O O . GLY A 1 183 ? 13.624 15.230 12.357 1.00 59.78 183 GLY A O 1
ATOM 1465 N N . SER A 1 184 ? 12.900 17.296 12.843 1.00 59.38 184 SER A N 1
ATOM 1466 C CA . SER A 1 184 ? 12.666 17.065 14.270 1.00 59.38 184 SER A CA 1
ATOM 1467 C C . SER A 1 184 ? 11.494 16.122 14.548 1.00 59.38 184 SER A C 1
ATOM 1469 O O . SER A 1 184 ? 11.616 15.283 15.435 1.00 59.38 184 SER A O 1
ATOM 1471 N N . GLY A 1 185 ? 10.393 16.212 13.792 1.00 59.38 185 GLY A N 1
ATOM 1472 C CA . GLY A 1 185 ? 9.245 15.313 13.934 1.00 59.38 185 GLY A CA 1
ATOM 1473 C C . GLY A 1 185 ? 9.589 13.873 13.556 1.00 59.38 185 GLY A C 1
ATOM 1474 O O . GLY A 1 185 ? 9.269 12.946 14.298 1.00 59.38 185 GLY A O 1
ATOM 1475 N N . ASN A 1 186 ? 10.341 13.684 12.467 1.00 64.38 186 ASN A N 1
ATOM 1476 C CA . ASN A 1 186 ? 10.804 12.355 12.057 1.00 64.38 186 ASN A CA 1
ATOM 1477 C C . ASN A 1 186 ? 11.839 11.769 13.033 1.00 64.38 186 ASN A C 1
ATOM 1479 O O . ASN A 1 186 ? 11.756 10.590 13.362 1.00 64.38 186 ASN A O 1
ATOM 1483 N N . CYS A 1 187 ? 12.782 12.573 13.541 1.00 62.44 187 CYS A N 1
ATOM 1484 C CA . CYS A 1 187 ? 13.722 12.114 14.570 1.00 62.44 187 CYS A CA 1
ATOM 1485 C C . CYS A 1 187 ? 13.020 11.767 15.891 1.00 62.44 187 CYS A C 1
ATOM 1487 O O . CYS A 1 187 ? 13.400 10.786 16.522 1.00 62.44 187 CYS A O 1
ATOM 1489 N N . GLY A 1 188 ? 11.993 12.527 16.288 1.00 63.19 188 GLY A N 1
ATOM 1490 C CA . GLY A 1 188 ? 11.161 12.215 17.453 1.00 63.19 188 GLY A CA 1
ATOM 1491 C C . GLY A 1 188 ? 10.414 10.894 17.282 1.00 63.19 188 GLY A C 1
ATOM 1492 O O . GLY A 1 188 ? 10.534 10.019 18.127 1.00 63.19 188 GLY A O 1
ATOM 1493 N N . ALA A 1 189 ? 9.760 10.692 16.135 1.00 60.12 189 ALA A N 1
ATOM 1494 C CA . ALA A 1 189 ? 9.072 9.439 15.833 1.00 60.12 189 ALA A CA 1
ATOM 1495 C C . ALA A 1 189 ? 10.022 8.226 15.814 1.00 60.12 189 ALA A C 1
ATOM 1497 O O . ALA A 1 189 ? 9.672 7.160 16.308 1.00 60.12 189 ALA A O 1
ATOM 1498 N N . VAL A 1 190 ? 11.237 8.378 15.274 1.00 68.50 190 VAL A N 1
ATOM 1499 C CA . VAL A 1 190 ? 12.266 7.324 15.316 1.00 68.50 190 VAL A CA 1
ATOM 1500 C C . VAL A 1 190 ? 12.732 7.061 16.750 1.00 68.50 190 VAL A C 1
ATOM 1502 O O . VAL A 1 190 ? 12.897 5.906 17.133 1.00 68.50 190 VAL A O 1
ATOM 1505 N N . TRP A 1 191 ? 12.928 8.110 17.551 1.00 68.38 191 TRP A N 1
ATOM 1506 C CA . TRP A 1 191 ? 13.337 7.987 18.950 1.00 68.38 191 TRP A CA 1
ATOM 1507 C C . TRP A 1 191 ? 12.272 7.303 19.815 1.00 68.38 191 TRP A C 1
ATOM 1509 O O . TRP A 1 191 ? 12.614 6.458 20.637 1.00 68.38 191 TRP A O 1
ATOM 1519 N N . ASP A 1 192 ? 10.996 7.607 19.584 1.00 60.47 192 ASP A N 1
ATOM 1520 C CA . ASP A 1 192 ? 9.865 7.002 20.292 1.00 60.47 192 ASP A CA 1
ATOM 1521 C C . ASP A 1 192 ? 9.683 5.514 19.952 1.00 60.47 192 ASP A C 1
ATOM 1523 O O . ASP A 1 192 ? 9.186 4.758 20.777 1.00 60.47 192 ASP A O 1
ATOM 1527 N N . VAL A 1 193 ? 10.108 5.073 18.762 1.00 61.81 193 VAL A N 1
ATOM 1528 C CA . VAL A 1 193 ? 10.111 3.649 18.372 1.00 61.81 193 VAL A CA 1
ATOM 1529 C C . VAL A 1 193 ? 11.297 2.888 18.970 1.00 61.81 193 VAL A C 1
ATOM 1531 O O . VAL A 1 193 ? 11.209 1.683 19.196 1.00 61.81 193 VAL A O 1
ATOM 1534 N N . LEU A 1 194 ? 12.428 3.563 19.190 1.00 67.19 194 LEU A N 1
ATOM 1535 C CA . LEU A 1 194 ? 13.646 2.950 19.730 1.00 67.19 194 LEU A CA 1
ATOM 1536 C C . LEU A 1 194 ? 13.646 2.826 21.261 1.00 67.19 194 LEU A C 1
ATOM 1538 O O . LEU A 1 194 ? 14.562 2.208 21.808 1.00 67.19 194 LEU A O 1
ATOM 1542 N N . ARG A 1 195 ? 12.669 3.428 21.940 1.00 49.72 195 ARG A N 1
ATOM 1543 C CA . ARG A 1 195 ? 12.556 3.465 23.398 1.00 49.72 195 ARG A CA 1
ATOM 1544 C C . ARG A 1 195 ? 11.517 2.477 23.909 1.00 49.72 195 ARG A C 1
ATOM 1546 O O . ARG A 1 195 ? 11.801 1.879 24.971 1.00 49.72 195 ARG A O 1
#

Foldseek 3Di:
DDDPLLVLLQLLLVVCLVPVQCVVVFPLNVVSVVDPHADSLNSLVSLVVDPLPCSSQVRDPCDPPHPSNRDNSVSSPVSPVVLCLVLFPPVVCSVCVVPPPVVVVVVVVVVVVVVVVVLCVVPNPCLVPDDADDVVSVCVNPPPCNVPVVVVVVVVVVVVRVVSSVVVSCVSSPVPVVLVVDPVNVVVVVVVVVD

Mean predicted aligned error: 8.79 Å

Secondary structure (DSSP, 8-state):
---HHHHHHHHHHHHHHHH-TTGGG-TTHHHHHT-SS--HHHHHHHHHH-----HHHHT-TT-TTSTT---HHHHHHHHHHHHHHHH-SSGGGHHHHHT-HHHHHHHHHHHHHHHHHHHHHHH-THHHH----STTTHHHHS-HHHHHHHHHHHHHHHHHHHHHHHHHHHHHTT--HHHHH-HHHHHHHHHHHH-

Solvent-accessible surface area (backbone atoms only — not comparable to full-atom values): 11186 Å² total; per-residue (Å²): 133,84,51,69,40,54,52,45,33,48,54,49,49,54,51,47,72,72,63,52,79,35,45,93,58,32,92,50,38,76,69,50,73,79,48,94,70,79,49,74,44,53,49,55,50,51,17,67,60,55,80,64,83,48,52,38,46,77,60,37,90,40,23,72,89,36,97,73,53,44,50,59,49,57,32,28,50,52,34,32,57,54,46,54,44,71,40,36,56,60,71,90,50,24,72,46,71,79,65,37,70,68,59,50,50,49,52,52,52,51,48,54,50,48,55,52,51,52,46,39,73,75,59,39,71,63,63,78,77,56,88,76,91,56,93,68,40,66,45,76,70,52,44,68,62,71,61,48,52,59,55,53,51,51,51,53,48,50,56,50,30,50,53,53,18,53,57,49,46,42,60,62,58,64,54,56,65,70,46,74,71,29,70,64,41,49,51,48,55,52,51,64,72,74,106

Sequence (195 aa):
MSTEALKEAGRVMTICNACRYCEGFCALFPAMELRRTFTEGDLKYLANLCHNCRDCYYACQYAPPHDFDLNFPKAMAELRQETYGEFAWPRSAQGLFRRNGFTLFLITLLSLVAVYLTTLVARGHDTILGVYTGPGSFYEIVPYLSMIVPYSLIALWAVFAFWKGIQTFWKEMQVTSENLASGSGNCGAVWDVLR

pLDDT: mean 84.29, std 12.34, range [46.81, 97.56]